Protein AF-A0A3N5TQD5-F1 (afdb_monomer)

Mean predicted aligned error: 14.03 Å

Secondary structure (DSSP, 8-state):
-----BPPP--TTS----B-----TTTS-TTS-EEEEEEEEEEETTEEEEEEEEEEEE-SS--SS------EEEE-----B-TTS-BSSTHHHHHHSTT-HHHHHHHHHHHHHT-TTSPPEEEEE-HHHHHHHHHHHT-EEEEETTEEEEE-TTSHHHHHHHHHHHHHHHHHTSTTEEEEEPPTT---HHHHHHTT-HHHHHHHHHHHHHHHHHHHSSPPPSSEE--GGG---HHHHHHHHHTT--EEE--TTTSPPPPPTTSS---SEEEETTTTEEEE---SGGGTSSPPP---PPP--------------------------

Foldseek 3Di:
DDWDWDWDDDDDPDDTDIDTDDDPPPPDDLQDWDWAWDKDFDDDVPDGPDIDIDIDTDDNDDDPDDDQAAAEAEQDDADQADPVQEGAACLLLQLLDDVHVNVVVLVVLLVQLVDLPHAAYEYEYALSLLVNLVSLQCWHWYADPNDIDTDHHCDRSNVSSVVSLVSLLSSCPRPRYAYAFAFHNLDQQVVCLVVVNLVVSLVSRVVRQVSCCVSNVHGHDNQEYARRVLADDLSSVVSSLVSNHAEYAHEPVSDDDDQDPVRDDDNQWDADHVRSHIYGYRDPCNVVVDDDDDDDDDDDDDDDDDDDDDDDDDDDDDDDDDDDD

Structure (mmCIF, N/CA/C/O backbone):
data_AF-A0A3N5TQD5-F1
#
_entry.id   AF-A0A3N5TQD5-F1
#
loop_
_atom_site.group_PDB
_atom_site.id
_atom_site.type_symbol
_atom_site.label_atom_id
_atom_site.label_alt_id
_atom_site.label_comp_id
_atom_site.label_asym_id
_atom_site.label_entity_id
_atom_site.label_seq_id
_atom_site.pdbx_PDB_ins_code
_atom_site.Cartn_x
_atom_site.Cartn_y
_atom_site.Cartn_z
_atom_site.occupancy
_atom_site.B_iso_or_equiv
_atom_site.auth_seq_id
_atom_site.auth_comp_id
_atom_site.auth_asym_id
_atom_site.auth_atom_id
_atom_site.pdbx_PDB_model_num
ATOM 1 N N . MET A 1 1 ? 0.995 33.834 -28.901 1.00 37.62 1 MET A N 1
ATOM 2 C CA . MET A 1 1 ? 0.256 33.348 -27.710 1.00 37.62 1 MET A CA 1
ATOM 3 C C . MET A 1 1 ? -1.116 34.002 -27.605 1.00 37.62 1 MET A C 1
ATOM 5 O O . MET A 1 1 ? -1.187 35.225 -27.569 1.00 37.62 1 MET A O 1
ATOM 9 N N . PRO A 1 2 ? -2.182 33.197 -27.497 1.00 31.47 2 PRO A N 1
ATOM 10 C CA . PRO A 1 2 ? -3.156 33.426 -26.429 1.00 31.47 2 PRO A CA 1
ATOM 11 C C . PRO A 1 2 ? -3.524 32.113 -25.714 1.00 31.47 2 PRO A C 1
ATOM 13 O O . PRO A 1 2 ? -4.213 31.265 -26.276 1.00 31.47 2 PRO A O 1
ATOM 16 N N . ALA A 1 3 ? -3.117 31.963 -24.451 1.00 39.22 3 ALA A N 1
ATOM 17 C CA . ALA A 1 3 ? -3.652 30.905 -23.596 1.00 39.22 3 ALA A CA 1
ATOM 18 C C . ALA A 1 3 ? -5.125 31.219 -23.271 1.00 39.22 3 ALA A C 1
ATOM 20 O O . ALA A 1 3 ? -5.433 32.295 -22.753 1.00 39.22 3 ALA A O 1
ATOM 21 N N . ARG A 1 4 ? -6.049 30.302 -23.582 1.00 34.38 4 ARG A N 1
ATOM 22 C CA . ARG A 1 4 ? -7.479 30.461 -23.270 1.00 34.38 4 ARG A CA 1
ATOM 23 C C . ARG A 1 4 ? -7.824 29.773 -21.951 1.00 34.38 4 ARG A C 1
ATOM 25 O O . ARG A 1 4 ? -8.301 28.646 -21.946 1.00 34.38 4 ARG A O 1
ATOM 32 N N . CYS A 1 5 ? -7.669 30.483 -20.838 1.00 39.66 5 CYS A N 1
ATOM 33 C CA . CYS A 1 5 ? -8.185 30.017 -19.551 1.00 39.66 5 CYS A CA 1
ATOM 34 C C . CYS A 1 5 ? -9.725 30.090 -19.541 1.00 39.66 5 CYS A C 1
ATOM 36 O O . CYS A 1 5 ? -10.292 31.185 -19.584 1.00 39.66 5 CYS A O 1
ATOM 38 N N . ARG A 1 6 ? -10.417 28.947 -19.447 1.00 38.34 6 ARG A N 1
ATOM 39 C CA . ARG A 1 6 ? -11.863 28.889 -19.161 1.00 38.34 6 ARG A CA 1
ATOM 40 C C . ARG A 1 6 ? -12.084 28.462 -17.711 1.00 38.34 6 ARG A C 1
ATOM 42 O O . ARG A 1 6 ? -11.923 27.299 -17.379 1.00 38.34 6 ARG A O 1
ATOM 49 N N . GLY A 1 7 ? -12.498 29.398 -16.859 1.00 37.94 7 GLY A N 1
ATOM 50 C CA . GLY A 1 7 ? -12.944 29.099 -15.494 1.00 37.94 7 GLY A CA 1
ATOM 51 C C . GLY A 1 7 ? -14.469 29.133 -15.375 1.00 37.94 7 GLY A C 1
ATOM 52 O O . GLY A 1 7 ? -15.104 30.052 -15.893 1.00 37.94 7 GLY A O 1
ATOM 53 N N . LYS A 1 8 ? -15.062 28.177 -14.650 1.00 38.22 8 LYS A N 1
ATOM 54 C CA . LYS A 1 8 ? -16.444 28.280 -14.143 1.00 38.22 8 LYS A CA 1
ATOM 55 C C . LYS A 1 8 ? -16.412 28.726 -12.682 1.00 38.22 8 LYS A C 1
ATOM 57 O O . LYS A 1 8 ? -15.787 28.087 -11.842 1.00 38.22 8 LYS A O 1
ATOM 62 N N . THR A 1 9 ? -17.096 29.818 -12.360 1.00 36.56 9 THR A N 1
ATOM 63 C CA . THR A 1 9 ? -17.131 30.377 -11.002 1.00 36.56 9 THR A CA 1
ATOM 64 C C . THR A 1 9 ? -18.116 29.632 -10.098 1.00 36.56 9 THR A C 1
ATOM 66 O O . THR A 1 9 ? -19.325 29.662 -10.315 1.00 36.56 9 THR A O 1
ATOM 69 N N . ARG A 1 10 ? -17.604 29.037 -9.014 1.00 38.53 10 ARG A N 1
ATOM 70 C CA . ARG A 1 10 ? -18.352 28.748 -7.775 1.00 38.53 10 ARG A CA 1
ATOM 71 C C . ARG A 1 10 ? -17.621 29.371 -6.569 1.00 38.53 10 ARG A C 1
ATOM 73 O O . ARG A 1 10 ? -16.513 29.891 -6.709 1.00 38.53 10 ARG A O 1
ATOM 80 N N . SER A 1 11 ? -18.314 29.461 -5.433 1.00 40.12 11 SER A N 1
ATOM 81 C CA . SER A 1 11 ? -18.080 30.455 -4.368 1.00 40.12 11 SER A CA 1
ATOM 82 C C . SER A 1 11 ? -16.780 30.292 -3.547 1.00 40.12 11 SER A C 1
ATOM 84 O O . SER A 1 11 ? -16.040 29.319 -3.662 1.00 40.12 11 SER A O 1
ATOM 86 N N . ASN A 1 12 ? -16.486 31.305 -2.719 1.00 39.09 12 ASN A N 1
ATOM 87 C CA . ASN A 1 12 ? -15.165 31.670 -2.165 1.00 39.09 12 ASN A CA 1
ATOM 88 C C . ASN A 1 12 ? -14.479 30.712 -1.154 1.00 39.09 12 ASN A C 1
ATOM 90 O O . ASN A 1 12 ? -13.590 31.144 -0.423 1.00 39.09 12 ASN A O 1
ATOM 94 N N . ARG A 1 13 ? -14.834 29.424 -1.114 1.00 43.44 13 ARG A N 1
ATOM 95 C CA . ARG A 1 13 ? -14.047 28.372 -0.428 1.00 43.44 13 ARG A CA 1
ATOM 96 C C . ARG A 1 13 ? -13.892 27.077 -1.238 1.00 43.44 13 ARG A C 1
ATOM 98 O O . ARG A 1 13 ? -13.340 26.113 -0.725 1.00 43.44 13 ARG A O 1
ATOM 105 N N . ALA A 1 14 ? -14.372 27.040 -2.480 1.00 49.41 14 ALA A N 1
ATOM 106 C CA . ALA A 1 14 ? -14.239 25.869 -3.339 1.00 49.41 14 ALA A CA 1
ATOM 107 C C . ALA A 1 14 ? -12.840 25.776 -3.969 1.00 49.41 14 ALA A C 1
ATOM 109 O O . ALA A 1 14 ? -12.283 26.791 -4.400 1.00 49.41 14 ALA A O 1
ATOM 110 N N . THR A 1 15 ? -12.332 24.546 -4.101 1.00 49.56 15 THR A N 1
ATOM 111 C CA . THR A 1 15 ? -11.301 24.197 -5.087 1.00 49.56 15 THR A CA 1
ATOM 112 C C . THR A 1 15 ? -11.720 24.730 -6.457 1.00 49.56 15 THR A C 1
ATOM 114 O O . THR A 1 15 ? -12.900 24.682 -6.816 1.00 49.56 15 THR A O 1
ATOM 117 N N . ARG A 1 16 ? -10.767 25.292 -7.203 1.00 59.44 16 ARG A N 1
ATOM 118 C CA . ARG A 1 16 ? -10.991 25.785 -8.562 1.00 59.44 16 ARG A CA 1
ATOM 119 C C . ARG A 1 16 ? -10.104 25.000 -9.503 1.00 59.44 16 ARG A C 1
ATOM 121 O O . ARG A 1 16 ? -8.889 25.178 -9.480 1.00 59.44 16 ARG A O 1
ATOM 128 N N . ASP A 1 17 ? -10.736 24.177 -10.320 1.00 61.97 17 ASP A N 1
ATOM 129 C CA . ASP A 1 17 ? -10.055 23.434 -11.367 1.00 61.97 17 ASP A CA 1
ATOM 130 C C . ASP A 1 17 ? -9.851 24.363 -12.569 1.00 61.97 17 ASP A C 1
ATOM 132 O O . ASP A 1 17 ? -10.756 25.106 -12.970 1.00 61.97 17 ASP A O 1
ATOM 136 N N . PHE A 1 18 ? -8.639 24.353 -13.118 1.00 65.25 18 PHE A N 1
ATOM 137 C CA . PHE A 1 18 ? -8.253 25.158 -14.270 1.00 65.25 18 PHE A CA 1
ATOM 138 C C . PHE A 1 18 ? -7.696 24.236 -15.346 1.00 65.25 18 PHE A C 1
ATOM 140 O O . PHE A 1 18 ? -6.640 23.635 -15.166 1.00 65.25 18 PHE A O 1
ATOM 147 N N . GLU A 1 19 ? -8.384 24.162 -16.479 1.00 68.38 19 GLU A N 1
ATOM 148 C CA . GLU A 1 19 ? -7.853 23.522 -17.677 1.00 68.38 19 GLU A CA 1
ATOM 149 C C . GLU A 1 19 ? -6.984 24.531 -18.443 1.00 68.38 19 GLU A C 1
ATOM 151 O O . GLU A 1 19 ? -7.397 25.672 -18.684 1.00 68.38 19 GLU A O 1
ATOM 156 N N . ILE A 1 20 ? -5.762 24.124 -18.797 1.00 67.50 20 ILE A N 1
ATOM 157 C CA . ILE A 1 20 ? -4.786 24.953 -19.511 1.00 67.50 20 ILE A CA 1
ATOM 158 C C . ILE A 1 20 ? -4.302 24.176 -20.735 1.00 67.50 20 ILE A C 1
ATOM 160 O O . ILE A 1 20 ? -3.450 23.299 -20.626 1.00 67.50 20 ILE A O 1
ATOM 164 N N . SER A 1 21 ? -4.820 24.526 -21.910 1.00 69.44 21 SER A N 1
ATOM 165 C CA . SER A 1 21 ? -4.314 24.025 -23.191 1.00 69.44 21 SER A CA 1
ATOM 166 C C . SER A 1 21 ? -3.172 24.920 -23.685 1.00 69.44 21 SER A C 1
ATOM 168 O O . SER A 1 21 ? -3.330 26.144 -23.759 1.00 69.44 21 SER A O 1
ATOM 170 N N . LEU A 1 22 ? -2.034 24.323 -24.049 1.00 67.06 22 LEU A N 1
ATOM 171 C CA . LEU A 1 22 ? -0.866 25.027 -24.581 1.00 67.06 22 LEU A CA 1
ATOM 172 C C . LEU A 1 22 ? -0.511 24.474 -25.970 1.00 67.06 22 LEU A C 1
ATOM 174 O O . LEU A 1 22 ? -0.149 23.308 -26.088 1.00 67.06 22 LEU A O 1
ATOM 178 N N . SER A 1 23 ? -0.585 25.305 -27.014 1.00 66.25 23 SER A N 1
ATOM 179 C CA . SER A 1 23 ? -0.018 24.962 -28.326 1.00 66.25 23 SER A CA 1
ATOM 180 C C . SER A 1 23 ? 1.497 25.150 -28.287 1.00 66.25 23 SER A C 1
ATOM 182 O O . SER A 1 23 ? 1.977 26.229 -27.936 1.00 66.25 23 SER A O 1
ATOM 184 N N . LEU A 1 24 ? 2.243 24.110 -28.659 1.00 65.56 24 LEU A N 1
ATOM 185 C CA . LEU A 1 24 ? 3.705 24.045 -28.533 1.00 65.56 24 LEU A CA 1
ATOM 186 C C . LEU A 1 24 ? 4.472 24.626 -29.741 1.00 65.56 24 LEU A C 1
ATOM 188 O O . LEU A 1 24 ? 5.688 24.507 -29.814 1.00 65.56 24 LEU A O 1
ATOM 192 N N . GLU A 1 25 ? 3.779 25.305 -30.659 1.00 64.81 25 GLU A N 1
ATOM 193 C CA . GLU A 1 25 ? 4.295 25.831 -31.941 1.00 64.81 25 GLU A CA 1
ATOM 194 C C . GLU A 1 25 ? 5.450 26.851 -31.834 1.00 64.81 25 GLU A C 1
ATOM 196 O O . GLU A 1 25 ? 6.020 27.245 -32.849 1.00 64.81 25 GLU A O 1
ATOM 201 N N . GLN A 1 26 ? 5.785 27.337 -30.634 1.00 61.22 26 GLN A N 1
ATOM 202 C CA . GLN A 1 26 ? 6.860 28.311 -30.420 1.00 61.22 26 GLN A CA 1
ATOM 203 C C . GLN A 1 26 ? 7.767 27.870 -29.267 1.00 61.22 26 GLN A C 1
ATOM 205 O O . GLN A 1 26 ? 7.340 27.829 -28.115 1.00 61.22 26 GLN A O 1
ATOM 210 N N . GLY A 1 27 ? 9.038 27.596 -29.580 1.00 63.41 27 GLY A N 1
ATOM 211 C CA . GLY A 1 27 ? 10.070 27.202 -28.610 1.00 63.41 27 GLY A CA 1
ATOM 212 C C . GLY A 1 27 ? 10.319 25.694 -28.493 1.00 63.41 27 GLY A C 1
ATOM 213 O O . GLY A 1 27 ? 11.226 25.297 -27.764 1.00 63.41 27 GLY A O 1
ATOM 214 N N . ILE A 1 28 ? 9.563 24.873 -29.224 1.00 69.38 28 ILE A N 1
ATOM 215 C CA . ILE A 1 28 ? 9.850 23.454 -29.466 1.00 69.38 28 ILE A CA 1
ATOM 216 C C . ILE A 1 28 ? 10.299 23.302 -30.920 1.00 69.38 28 ILE A C 1
ATOM 218 O O . ILE A 1 28 ? 9.752 23.960 -31.805 1.00 69.38 28 ILE A O 1
ATOM 222 N N . ASP A 1 29 ? 11.313 22.470 -31.150 1.00 73.88 29 ASP A N 1
ATOM 223 C CA . ASP A 1 29 ? 11.725 22.077 -32.497 1.00 73.88 29 ASP A CA 1
ATOM 224 C C . ASP A 1 29 ? 10.794 20.932 -32.938 1.00 73.88 29 ASP A C 1
ATOM 226 O O . ASP A 1 29 ? 10.804 19.881 -32.294 1.00 73.88 29 ASP A O 1
ATOM 230 N N . PRO A 1 30 ? 9.954 21.116 -33.973 1.00 74.88 30 PRO A N 1
ATOM 231 C CA . PRO A 1 30 ? 8.982 20.107 -34.380 1.00 74.88 30 PRO A CA 1
ATOM 232 C C . PRO A 1 30 ? 9.626 18.868 -35.018 1.00 74.88 30 PRO A C 1
ATOM 234 O O . PRO A 1 30 ? 8.918 17.889 -35.227 1.00 74.88 30 PRO A O 1
ATOM 237 N N . GLU A 1 31 ? 10.929 18.889 -35.324 1.00 80.12 31 GLU A N 1
ATOM 238 C CA . GLU A 1 31 ? 11.673 17.782 -35.938 1.00 80.12 31 GLU A CA 1
ATOM 239 C C . GLU A 1 31 ? 12.553 17.013 -34.932 1.00 80.12 31 GLU A C 1
ATOM 241 O O . GLU A 1 31 ? 13.044 15.923 -35.246 1.00 80.12 31 GLU A O 1
ATOM 246 N N . GLN A 1 32 ? 12.729 17.528 -33.705 1.00 75.44 32 GLN A N 1
ATOM 247 C CA . GLN A 1 32 ? 13.586 16.928 -32.674 1.00 75.44 32 GLN A CA 1
ATOM 248 C C . GLN A 1 32 ? 12.823 16.503 -31.415 1.00 75.44 32 GLN A C 1
ATOM 250 O O . GLN A 1 32 ? 12.075 17.268 -30.810 1.00 75.44 32 GLN A O 1
ATOM 255 N N . SER A 1 33 ? 13.071 15.270 -30.965 1.00 79.31 33 SER A N 1
ATOM 256 C CA . SER A 1 33 ? 12.567 14.785 -29.677 1.00 79.31 33 SER A CA 1
ATOM 257 C C . SER A 1 33 ? 13.288 15.491 -28.523 1.00 79.31 33 SER A C 1
ATOM 259 O O . SER A 1 33 ? 14.515 15.597 -28.529 1.00 79.31 33 SER A O 1
ATOM 261 N N . GLY A 1 34 ? 12.553 15.933 -27.502 1.00 76.06 34 GLY A N 1
ATOM 262 C CA . GLY A 1 34 ? 13.108 16.731 -26.410 1.00 76.06 34 GLY A CA 1
ATOM 263 C C . GLY A 1 34 ? 12.267 16.734 -25.135 1.00 76.06 34 GLY A C 1
ATOM 264 O O . GLY A 1 34 ? 11.076 16.423 -25.135 1.00 76.06 34 GLY A O 1
ATOM 265 N N . VAL A 1 35 ? 12.905 17.108 -24.023 1.00 76.25 35 VAL A N 1
ATOM 266 C CA . VAL A 1 35 ? 12.257 17.285 -22.715 1.00 76.25 35 VAL A CA 1
ATOM 267 C C . VAL A 1 35 ? 12.252 18.769 -22.368 1.00 76.25 35 VAL A C 1
ATOM 269 O O . VAL A 1 35 ? 13.294 19.362 -22.090 1.00 76.25 35 VAL A O 1
ATOM 272 N N . TYR A 1 36 ? 11.067 19.368 -22.375 1.00 76.69 36 TYR A N 1
ATOM 273 C CA . TYR A 1 36 ? 10.874 20.806 -22.236 1.00 76.69 36 TYR A CA 1
ATOM 274 C C . TYR A 1 36 ? 10.399 21.143 -20.816 1.00 76.69 36 TYR A C 1
ATOM 276 O O . TYR A 1 36 ? 9.315 20.715 -20.413 1.00 76.69 36 TYR A O 1
ATOM 284 N N . PRO A 1 37 ? 11.180 21.892 -20.014 1.00 78.19 37 PRO A N 1
ATOM 285 C CA . PRO A 1 37 ? 10.794 22.232 -18.651 1.00 78.19 37 PRO A CA 1
ATOM 286 C C . PRO A 1 37 ? 9.705 23.312 -18.653 1.00 78.19 37 PRO A C 1
ATOM 288 O O . PRO A 1 37 ? 9.976 24.485 -18.914 1.00 78.19 37 PRO A O 1
ATOM 291 N N . VAL A 1 38 ? 8.474 22.941 -18.305 1.00 78.38 38 VAL A N 1
ATOM 292 C CA . VAL A 1 38 ? 7.358 23.880 -18.166 1.00 78.38 38 VAL A CA 1
ATOM 293 C C . VAL A 1 38 ? 7.266 24.373 -16.724 1.00 78.38 38 VAL A C 1
ATOM 295 O O . VAL A 1 38 ? 7.287 23.592 -15.771 1.00 78.38 38 VAL A O 1
ATOM 298 N N . LYS A 1 39 ? 7.132 25.694 -16.564 1.00 83.06 39 LYS A N 1
ATOM 299 C CA . LYS A 1 39 ? 6.754 26.352 -15.309 1.00 83.06 39 LYS A CA 1
ATOM 300 C C . LYS A 1 39 ? 5.361 26.961 -15.467 1.00 83.06 39 LYS A C 1
ATOM 302 O O . LYS A 1 39 ? 5.168 27.868 -16.272 1.00 83.06 39 LYS A O 1
ATOM 307 N N . LEU A 1 40 ? 4.430 26.515 -14.635 1.00 81.81 40 LEU A N 1
ATOM 308 C CA . LEU A 1 40 ? 3.114 27.110 -14.437 1.00 81.81 40 LEU A CA 1
ATOM 309 C C . LEU A 1 40 ? 3.173 27.986 -13.179 1.00 81.81 40 LEU A C 1
ATOM 311 O O . LEU A 1 40 ? 3.520 27.510 -12.100 1.00 81.81 40 LEU A O 1
ATOM 315 N N . ASP A 1 41 ? 2.871 29.274 -13.324 1.00 85.94 41 ASP A N 1
ATOM 316 C CA . ASP A 1 41 ? 2.918 30.272 -12.251 1.00 85.94 41 ASP A CA 1
ATOM 317 C C . ASP A 1 41 ? 1.500 30.787 -11.976 1.00 85.94 41 ASP A C 1
ATOM 319 O O . ASP A 1 41 ? 0.928 31.517 -12.789 1.00 85.94 41 ASP A O 1
ATOM 323 N N . LEU A 1 42 ? 0.914 30.390 -10.845 1.00 83.50 42 LEU A N 1
ATOM 324 C CA . LEU A 1 42 ? -0.365 30.921 -10.391 1.00 83.50 42 LEU A CA 1
ATOM 325 C C . LEU A 1 42 ? -0.102 32.252 -9.688 1.00 83.50 42 LEU A C 1
ATOM 327 O O . LEU A 1 42 ? 0.590 32.297 -8.670 1.00 83.50 42 LEU A O 1
ATOM 331 N N . ARG A 1 43 ? -0.682 33.337 -10.207 1.00 85.50 43 ARG A N 1
ATOM 332 C CA . ARG A 1 43 ? -0.414 34.701 -9.734 1.00 85.50 43 ARG A CA 1
ATOM 333 C C . ARG A 1 43 ? -1.672 35.395 -9.224 1.00 85.50 43 ARG A C 1
ATOM 335 O O . ARG A 1 43 ? -2.749 35.255 -9.797 1.00 85.50 43 ARG A O 1
ATOM 342 N N . SER A 1 44 ? -1.507 36.198 -8.176 1.00 83.69 44 SER A N 1
ATOM 343 C CA . SER A 1 44 ? -2.498 37.163 -7.696 1.00 83.69 44 SER A CA 1
ATOM 344 C C . SER A 1 44 ? -1.951 38.569 -7.939 1.00 83.69 44 SER A C 1
ATOM 346 O O . SER A 1 44 ? -1.050 39.041 -7.239 1.00 83.69 44 SER A O 1
ATOM 348 N N . GLY A 1 45 ? -2.423 39.213 -9.010 1.00 86.75 45 GLY A N 1
ATOM 349 C CA . GLY A 1 45 ? -1.787 40.418 -9.543 1.00 86.75 45 GLY A CA 1
ATOM 350 C C . GLY A 1 45 ? -0.342 40.134 -9.967 1.00 86.75 45 GLY A C 1
ATOM 351 O O . GLY A 1 45 ? -0.075 39.194 -10.714 1.00 86.75 45 GLY A O 1
ATOM 352 N N . ILE A 1 46 ? 0.610 40.929 -9.471 1.00 85.75 46 ILE A N 1
ATOM 353 C CA . ILE A 1 46 ? 2.038 40.733 -9.767 1.00 85.75 46 ILE A CA 1
ATOM 354 C C . ILE A 1 46 ? 2.708 39.642 -8.917 1.00 85.75 46 ILE A C 1
ATOM 356 O O . ILE A 1 46 ? 3.804 39.217 -9.276 1.00 85.75 46 ILE A O 1
ATOM 360 N N . ALA A 1 47 ? 2.091 39.176 -7.827 1.00 85.56 47 ALA A N 1
ATOM 361 C CA . ALA A 1 47 ? 2.695 38.202 -6.920 1.00 85.56 47 ALA A CA 1
ATOM 362 C C . ALA A 1 47 ? 2.418 36.759 -7.370 1.00 85.56 47 ALA A C 1
ATOM 364 O O . ALA A 1 47 ? 1.267 36.403 -7.615 1.00 85.56 47 ALA A O 1
ATOM 365 N N . SER A 1 48 ? 3.457 35.922 -7.428 1.00 86.44 48 SER A N 1
ATOM 366 C CA . SER A 1 48 ? 3.292 34.464 -7.503 1.00 86.44 48 SER A CA 1
ATOM 367 C C . SER A 1 48 ? 2.737 33.954 -6.171 1.00 86.44 48 SER A C 1
ATOM 369 O O . SER A 1 48 ? 3.238 34.332 -5.110 1.00 86.44 48 SER A O 1
ATOM 371 N N . VAL A 1 49 ? 1.679 33.145 -6.226 1.00 88.81 49 VAL A N 1
ATOM 372 C CA . VAL A 1 49 ? 1.025 32.533 -5.055 1.00 88.81 49 VAL A CA 1
ATOM 373 C C . VAL A 1 49 ? 1.153 31.009 -5.037 1.00 88.81 49 VAL A C 1
ATOM 375 O O . VAL A 1 49 ? 1.061 30.419 -3.964 1.00 88.81 49 VAL A O 1
ATOM 378 N N . ALA A 1 50 ? 1.405 30.376 -6.187 1.00 78.00 50 ALA A N 1
ATOM 379 C CA . ALA A 1 50 ? 1.842 28.985 -6.287 1.00 78.00 50 ALA A CA 1
ATOM 380 C C . ALA A 1 50 ? 2.609 28.758 -7.600 1.00 78.00 50 ALA A C 1
ATOM 382 O O . ALA A 1 50 ? 2.391 29.460 -8.586 1.00 78.00 50 ALA A O 1
ATOM 383 N N . GLU A 1 51 ? 3.477 27.750 -7.628 1.00 85.12 51 GLU A N 1
ATOM 384 C CA . GLU A 1 51 ? 4.265 27.383 -8.805 1.00 85.12 51 GLU A CA 1
ATOM 385 C C . GLU A 1 51 ? 4.273 25.861 -8.970 1.00 85.12 51 GLU A C 1
ATOM 387 O O . GLU A 1 51 ? 4.540 25.136 -8.012 1.00 85.12 51 GLU A O 1
ATOM 392 N N . LEU A 1 52 ? 4.019 25.383 -10.188 1.00 76.00 52 LEU A N 1
ATOM 393 C CA . LEU A 1 52 ? 4.189 23.988 -10.585 1.00 76.00 52 LEU A CA 1
ATOM 394 C C . LEU A 1 52 ? 5.259 23.923 -11.678 1.00 76.00 52 LEU A C 1
ATOM 396 O O . LEU A 1 52 ? 5.199 24.664 -12.660 1.00 76.00 52 LEU A O 1
ATOM 400 N N . ARG A 1 53 ? 6.239 23.031 -11.519 1.00 77.06 53 ARG A N 1
ATOM 401 C CA . ARG A 1 53 ? 7.205 22.690 -12.570 1.00 77.06 53 ARG A CA 1
ATOM 402 C C . ARG A 1 53 ? 6.993 21.251 -12.992 1.00 77.06 53 ARG A C 1
ATOM 404 O O . ARG A 1 53 ? 6.959 20.375 -12.135 1.00 77.06 53 ARG A O 1
ATOM 411 N N . THR A 1 54 ? 6.898 21.022 -14.293 1.00 67.56 54 THR A N 1
ATOM 412 C CA . THR A 1 54 ? 6.778 19.683 -14.872 1.00 67.56 54 THR A CA 1
ATOM 413 C C . THR A 1 54 ? 7.518 19.634 -16.206 1.00 67.56 54 THR A C 1
ATOM 415 O O . THR A 1 54 ? 7.486 20.622 -16.944 1.00 67.56 54 THR A O 1
ATOM 418 N N . PRO A 1 55 ? 8.210 18.538 -16.550 1.00 74.06 55 PRO A N 1
ATOM 419 C CA . PRO A 1 55 ? 8.623 18.321 -17.928 1.00 74.06 55 PRO A CA 1
ATOM 420 C C . PRO A 1 55 ? 7.394 18.099 -18.819 1.00 74.06 55 PRO A C 1
ATOM 422 O O . PRO A 1 55 ? 6.427 17.459 -18.408 1.00 74.06 55 PRO A O 1
ATOM 425 N N . VAL A 1 56 ? 7.469 18.589 -20.052 1.00 73.00 56 VAL A N 1
ATOM 426 C CA . VAL A 1 56 ? 6.688 18.100 -21.191 1.00 73.00 56 VAL A CA 1
ATOM 427 C C . VAL A 1 56 ? 7.653 17.330 -22.082 1.00 73.00 56 VAL A C 1
ATOM 429 O O . VAL A 1 56 ? 8.684 17.864 -22.491 1.00 73.00 56 VAL A O 1
ATOM 432 N N . ILE A 1 57 ? 7.346 16.063 -22.339 1.00 73.94 57 ILE A N 1
ATOM 433 C CA . ILE A 1 57 ? 8.141 15.200 -23.212 1.00 73.94 57 ILE A CA 1
ATOM 434 C C . ILE A 1 57 ? 7.522 15.286 -24.606 1.00 73.94 57 ILE A C 1
ATOM 436 O O . ILE A 1 57 ? 6.337 15.006 -24.771 1.00 73.94 57 ILE A O 1
ATOM 440 N N . PHE A 1 58 ? 8.314 15.692 -25.593 1.00 75.75 58 PHE A N 1
ATOM 441 C CA . PHE A 1 58 ? 7.921 15.744 -26.995 1.00 75.75 58 PHE A CA 1
ATOM 442 C C . PHE A 1 58 ? 8.747 14.714 -27.765 1.00 75.75 58 PHE A C 1
ATOM 444 O O . PHE A 1 58 ? 9.976 14.733 -27.697 1.00 75.75 58 PHE A O 1
ATOM 451 N N . LEU A 1 59 ? 8.079 13.793 -28.459 1.00 74.31 59 LEU A N 1
ATOM 452 C CA . LEU A 1 59 ? 8.708 12.740 -29.254 1.00 74.31 59 LEU A CA 1
ATOM 453 C C . LEU A 1 59 ? 8.208 12.860 -30.693 1.00 74.31 59 LEU A C 1
ATOM 455 O O . LEU A 1 59 ? 7.007 12.770 -30.932 1.00 74.31 59 LEU A O 1
ATOM 459 N N . VAL A 1 60 ? 9.126 13.064 -31.637 1.00 78.19 60 VAL A N 1
ATOM 460 C CA . VAL A 1 60 ? 8.805 13.201 -33.078 1.00 78.19 60 VAL A CA 1
ATOM 461 C C . VAL A 1 60 ? 8.946 11.873 -33.816 1.00 78.19 60 VAL A C 1
ATOM 463 O O . VAL A 1 60 ? 8.404 11.673 -34.899 1.00 78.19 60 VAL A O 1
ATOM 466 N N . ARG A 1 61 ? 9.685 10.944 -33.211 1.00 72.50 61 ARG A N 1
ATOM 467 C CA . ARG A 1 61 ? 9.797 9.555 -33.639 1.00 72.50 61 ARG A CA 1
ATOM 468 C C . ARG A 1 61 ? 9.281 8.683 -32.514 1.00 72.50 61 ARG A C 1
ATOM 470 O O . ARG A 1 61 ? 9.603 8.931 -31.349 1.00 72.50 61 ARG A O 1
ATOM 477 N N . GLU A 1 62 ? 8.508 7.671 -32.873 1.00 69.62 62 GLU A N 1
ATOM 478 C CA . GLU A 1 62 ? 8.173 6.593 -31.956 1.00 69.62 62 GLU A CA 1
ATOM 479 C C . GLU A 1 62 ? 9.478 5.899 -31.515 1.00 69.62 62 GLU A C 1
ATOM 481 O O . GLU A 1 62 ? 10.333 5.633 -32.367 1.00 69.62 62 GLU A O 1
ATOM 486 N N . PRO A 1 63 ? 9.708 5.673 -30.208 1.00 64.69 63 PRO A N 1
ATOM 487 C CA . PRO A 1 63 ? 10.920 5.005 -29.751 1.00 64.69 63 PRO A CA 1
ATOM 488 C C . PRO A 1 63 ? 11.002 3.576 -30.295 1.00 64.69 63 PRO A C 1
ATOM 490 O O . PRO A 1 63 ? 10.132 2.759 -30.011 1.00 64.69 63 PRO A O 1
ATOM 493 N N . GLU A 1 64 ? 12.088 3.248 -31.003 1.00 67.75 64 GLU A N 1
ATOM 494 C CA . GLU A 1 64 ? 12.363 1.878 -31.484 1.00 67.75 64 GLU A CA 1
ATOM 495 C C . GLU A 1 64 ? 12.420 0.854 -30.334 1.00 67.75 64 GLU A C 1
ATOM 497 O O . GLU A 1 64 ? 12.156 -0.331 -30.528 1.00 67.75 64 GLU A O 1
ATOM 502 N N . ILE A 1 65 ? 12.740 1.323 -29.123 1.00 63.06 65 ILE A N 1
ATOM 503 C CA . ILE A 1 65 ? 12.671 0.569 -27.873 1.00 63.06 65 ILE A CA 1
ATOM 504 C C . ILE A 1 65 ? 11.796 1.373 -26.895 1.00 63.06 65 ILE A C 1
ATOM 506 O O . ILE A 1 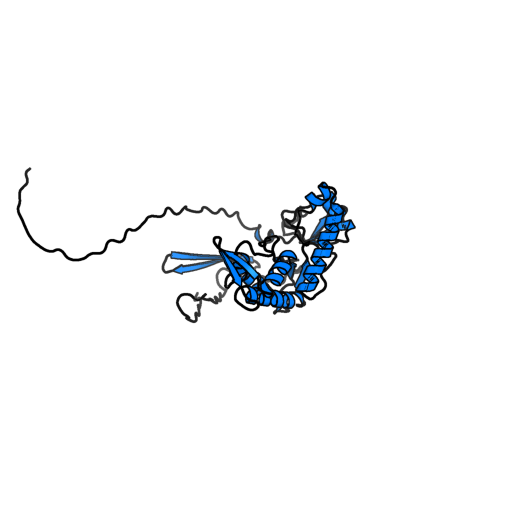65 ? 12.212 2.458 -26.473 1.00 63.06 65 ILE A O 1
ATOM 510 N N . PRO A 1 66 ? 10.602 0.879 -26.515 1.00 61.78 66 PRO A N 1
ATOM 511 C CA . PRO A 1 66 ? 9.763 1.519 -25.507 1.00 61.78 66 PRO A CA 1
ATOM 512 C C . PRO A 1 66 ? 10.475 1.644 -24.155 1.00 61.78 66 PRO A C 1
ATOM 514 O O . PRO A 1 66 ? 11.229 0.760 -23.744 1.00 61.78 66 PRO A O 1
ATOM 517 N N . LEU A 1 67 ? 10.209 2.730 -23.423 1.00 65.00 67 LEU A N 1
ATOM 518 C CA . LEU A 1 67 ? 10.752 2.910 -22.078 1.00 65.00 67 LEU A CA 1
ATOM 519 C C . LEU A 1 67 ? 10.115 1.900 -21.111 1.00 65.00 67 LEU A C 1
ATOM 521 O O . LEU A 1 67 ? 8.934 2.009 -20.791 1.00 65.00 67 LEU A O 1
ATOM 525 N N . GLY A 1 68 ? 10.916 0.963 -20.600 1.00 62.03 68 GLY A N 1
ATOM 526 C CA . GLY A 1 68 ? 10.513 0.075 -19.509 1.00 62.03 68 GLY A CA 1
ATOM 527 C C . GLY A 1 68 ? 10.223 0.876 -18.238 1.00 62.03 68 GLY A C 1
ATOM 528 O O . GLY A 1 68 ? 11.132 1.459 -17.644 1.00 62.03 68 GLY A O 1
ATOM 529 N N . LEU A 1 69 ? 8.954 0.919 -17.836 1.00 65.94 69 LEU A N 1
ATOM 530 C CA . LEU A 1 69 ? 8.436 1.820 -16.812 1.00 65.94 69 LEU A CA 1
ATOM 531 C C . LEU A 1 69 ? 7.576 1.029 -15.811 1.00 65.94 69 LEU A C 1
ATOM 533 O O . LEU A 1 69 ? 6.594 0.419 -16.210 1.00 65.94 69 LEU A O 1
ATOM 537 N N . SER A 1 70 ? 7.931 1.051 -14.522 1.00 68.75 70 SER A N 1
ATOM 538 C CA . SER A 1 70 ? 7.117 0.494 -13.422 1.00 68.75 70 SER A CA 1
ATOM 539 C C . SER A 1 70 ? 6.911 1.567 -12.359 1.00 68.75 70 SER A C 1
ATOM 541 O O . SER A 1 70 ? 7.855 2.271 -11.977 1.00 68.75 70 SER A O 1
ATOM 543 N N . TRP A 1 71 ? 5.654 1.752 -11.952 1.00 76.69 71 TRP A N 1
ATOM 544 C CA . TRP A 1 71 ? 5.216 2.756 -10.986 1.00 76.69 71 TRP A CA 1
ATOM 545 C C . TRP A 1 71 ? 4.545 2.026 -9.824 1.00 76.69 71 TRP A C 1
ATOM 547 O O . TRP A 1 71 ? 3.513 1.388 -10.005 1.00 76.69 71 TRP A O 1
ATOM 557 N N . THR A 1 72 ? 5.126 2.140 -8.627 1.00 81.38 72 THR A N 1
ATOM 558 C CA . THR A 1 72 ? 4.601 1.499 -7.415 1.00 81.38 72 THR A CA 1
ATOM 559 C C . THR A 1 72 ? 4.086 2.535 -6.424 1.00 81.38 72 THR A C 1
ATOM 561 O O . THR A 1 72 ? 4.839 3.404 -5.975 1.00 81.38 72 THR A O 1
ATOM 564 N N . PHE A 1 73 ? 2.829 2.397 -6.015 1.00 87.75 73 PHE A N 1
ATOM 565 C CA . PHE A 1 73 ? 2.207 3.185 -4.953 1.00 87.75 73 PHE A CA 1
ATOM 566 C C . PHE A 1 73 ? 2.201 2.401 -3.640 1.00 87.75 73 PHE A C 1
ATOM 568 O O . PHE A 1 73 ? 2.158 1.172 -3.634 1.00 87.75 73 PHE A O 1
ATOM 575 N N . VAL A 1 74 ? 2.250 3.110 -2.508 1.00 90.94 74 VAL A N 1
ATOM 576 C CA . VAL A 1 74 ? 2.196 2.498 -1.173 1.00 90.94 74 VAL A CA 1
ATOM 577 C C . VAL A 1 74 ? 1.052 3.109 -0.384 1.00 90.94 74 VAL A C 1
ATOM 579 O O . VAL A 1 74 ? 1.134 4.260 0.041 1.00 90.94 74 VAL A O 1
ATOM 582 N N . LEU A 1 75 ? -0.002 2.331 -0.154 1.00 94.00 75 LEU A N 1
ATOM 583 C CA . LEU A 1 75 ? -1.151 2.766 0.633 1.00 94.00 75 LEU A CA 1
ATOM 584 C C . LEU A 1 75 ? -0.984 2.300 2.077 1.00 94.00 75 LEU A C 1
ATOM 586 O O . LEU A 1 75 ? -1.270 1.154 2.427 1.00 94.00 75 LEU A O 1
ATOM 590 N N . ALA A 1 76 ? -0.490 3.207 2.918 1.00 93.31 76 ALA A N 1
ATOM 591 C CA . ALA A 1 76 ? -0.222 2.951 4.327 1.00 93.31 76 ALA A CA 1
ATOM 592 C C . ALA A 1 76 ? -0.584 4.147 5.221 1.00 93.31 76 ALA A C 1
ATOM 594 O O . ALA A 1 76 ? -0.532 5.314 4.817 1.00 93.31 76 ALA A O 1
ATOM 595 N N . HIS A 1 77 ? -0.901 3.839 6.477 1.00 93.06 77 HIS A N 1
ATOM 596 C CA . HIS A 1 77 ? -1.031 4.798 7.572 1.00 93.06 77 HIS A CA 1
ATOM 597 C C . HIS A 1 77 ? -0.478 4.147 8.850 1.00 93.06 77 HIS A C 1
ATOM 599 O O . HIS A 1 77 ? -0.622 2.928 8.985 1.00 93.06 77 HIS A O 1
ATOM 605 N N . PRO A 1 78 ? 0.157 4.899 9.770 1.00 90.62 78 PRO A N 1
ATOM 606 C CA . PRO A 1 78 ? 0.605 4.361 11.054 1.00 90.62 78 PRO A CA 1
ATOM 607 C C . PRO A 1 78 ? -0.521 3.682 11.847 1.00 90.62 78 PRO A C 1
ATOM 609 O O . PRO A 1 78 ? -1.703 3.942 11.614 1.00 90.62 78 PRO A O 1
ATOM 612 N N . ILE A 1 79 ? -0.153 2.829 12.807 1.00 90.50 79 ILE A N 1
ATOM 613 C CA . ILE A 1 79 ? -1.096 2.320 13.810 1.00 90.50 79 ILE A CA 1
ATOM 614 C C . ILE A 1 79 ? -1.457 3.486 14.733 1.00 90.50 79 ILE A C 1
ATOM 616 O O . ILE A 1 79 ? -0.584 4.026 15.407 1.00 90.50 79 ILE A O 1
ATOM 620 N N . VAL A 1 80 ? -2.735 3.859 14.749 1.00 92.81 80 VAL A N 1
ATOM 621 C CA . VAL A 1 80 ? -3.289 4.959 15.555 1.00 92.81 80 VAL A CA 1
ATOM 622 C C . VAL A 1 80 ? -4.473 4.485 16.400 1.00 92.81 80 VAL A C 1
ATOM 624 O O . VAL A 1 80 ? -5.454 5.202 16.567 1.00 92.81 80 VAL A O 1
ATOM 627 N N . PHE A 1 81 ? -4.407 3.255 16.920 1.00 92.06 81 PHE A N 1
ATOM 628 C CA . PHE A 1 81 ? -5.356 2.732 17.906 1.00 92.06 81 PHE A CA 1
ATOM 629 C C . PHE A 1 81 ? -4.636 2.025 19.057 1.00 92.06 81 PHE A C 1
ATOM 631 O O . PHE A 1 81 ? -3.607 1.373 18.863 1.00 92.06 81 PHE A O 1
ATOM 638 N N . ALA A 1 82 ? -5.181 2.176 20.261 1.00 91.94 82 ALA A N 1
ATOM 639 C CA . ALA A 1 82 ? -4.694 1.563 21.488 1.00 91.94 82 ALA A CA 1
ATOM 640 C C . ALA A 1 82 ? -5.233 0.118 21.657 1.00 91.94 82 ALA A C 1
ATOM 642 O O . ALA A 1 82 ? -6.110 -0.307 20.899 1.00 91.94 82 ALA A O 1
ATOM 643 N N . PRO A 1 83 ? -4.716 -0.682 22.616 1.00 90.56 83 PRO A N 1
ATOM 644 C CA . PRO A 1 83 ? -5.114 -2.088 22.785 1.00 90.56 83 PRO A CA 1
ATOM 645 C C . PRO A 1 83 ? -6.599 -2.322 23.115 1.00 90.56 83 PRO A C 1
ATOM 647 O O . PRO A 1 83 ? -7.105 -3.417 22.886 1.00 90.56 83 PRO A O 1
ATOM 650 N N . ASP A 1 84 ? -7.293 -1.306 23.629 1.00 90.94 84 ASP A N 1
ATOM 651 C CA . ASP A 1 84 ? -8.745 -1.281 23.857 1.00 90.94 84 ASP A CA 1
ATOM 652 C C . ASP A 1 84 ? -9.563 -1.089 22.560 1.00 90.94 84 ASP A C 1
ATOM 654 O O . ASP A 1 84 ? -10.769 -1.324 22.542 1.00 90.94 84 ASP A O 1
ATOM 658 N N . GLY A 1 85 ? -8.908 -0.706 21.459 1.00 91.12 85 GLY A N 1
ATOM 659 C CA . GLY A 1 85 ? -9.519 -0.391 20.169 1.00 91.12 85 GLY A CA 1
ATOM 660 C C . GLY A 1 85 ? -9.815 1.096 19.949 1.00 91.12 85 GLY A C 1
ATOM 661 O O . GLY A 1 85 ? -10.253 1.447 18.852 1.00 91.12 85 GLY A O 1
ATOM 662 N N . THR A 1 86 ? -9.556 1.963 20.933 1.00 95.38 86 THR A N 1
ATOM 663 C CA . THR A 1 86 ? -9.769 3.412 20.826 1.00 95.38 86 THR A CA 1
ATOM 664 C C . THR A 1 86 ? -8.708 4.031 19.921 1.00 95.38 86 THR A C 1
ATOM 666 O O . THR A 1 86 ? -7.512 3.806 20.112 1.00 95.38 86 THR A O 1
ATOM 669 N N . PHE A 1 87 ? -9.115 4.840 18.943 1.00 96.88 87 PHE A N 1
ATOM 670 C CA . PHE A 1 87 ? -8.179 5.578 18.097 1.00 96.88 87 PHE A CA 1
ATOM 671 C C . PHE A 1 87 ? -7.482 6.683 18.903 1.00 96.88 87 PHE A C 1
ATOM 673 O O . PHE A 1 87 ? -8.127 7.454 19.613 1.00 96.88 87 PHE A O 1
ATOM 680 N N . THR A 1 88 ? -6.157 6.771 18.806 1.00 95.75 88 THR A N 1
ATOM 681 C CA . THR A 1 88 ? -5.327 7.677 19.618 1.00 95.75 88 THR A CA 1
ATOM 682 C C . THR A 1 88 ? -5.438 9.137 19.199 1.00 95.75 88 THR A C 1
ATOM 684 O O . THR A 1 88 ? -5.199 10.029 20.010 1.00 95.75 88 THR A O 1
ATOM 687 N N . ASP A 1 89 ? -5.782 9.374 17.935 1.00 94.69 89 ASP A N 1
ATOM 688 C CA . ASP A 1 89 ? -5.854 10.687 17.309 1.00 94.69 89 ASP A CA 1
ATOM 689 C C . ASP A 1 89 ? -6.676 10.621 15.999 1.00 94.69 89 ASP A C 1
ATOM 691 O O . ASP A 1 89 ? -6.852 9.544 15.422 1.00 94.69 89 ASP A O 1
ATOM 695 N N . PRO A 1 90 ? -7.177 11.758 15.480 1.00 95.19 90 PRO A N 1
ATOM 696 C CA . PRO A 1 90 ? -8.002 11.788 14.272 1.00 95.19 90 PRO A CA 1
ATOM 697 C C . PRO A 1 90 ? -7.197 11.790 12.954 1.00 95.19 90 PRO A C 1
ATOM 699 O O . PRO A 1 90 ? -7.755 12.129 11.909 1.00 95.19 90 PRO A O 1
ATOM 702 N N . SER A 1 91 ? -5.899 11.450 12.935 1.00 96.12 91 SER A N 1
ATOM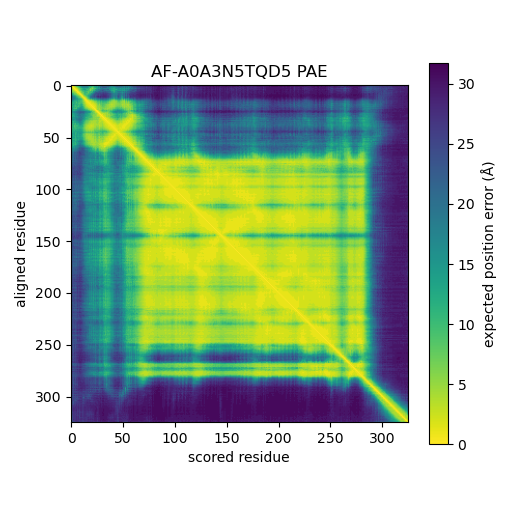 703 C CA . SER A 1 91 ? -5.079 11.565 11.712 1.00 96.12 91 SER A CA 1
ATOM 704 C C . SER A 1 91 ? -5.597 10.734 10.537 1.00 96.12 91 SER A C 1
ATOM 706 O O . SER A 1 91 ? -5.508 11.191 9.397 1.00 96.12 91 SER A O 1
ATOM 708 N N . LEU A 1 92 ? -6.174 9.553 10.789 1.00 97.12 92 LEU A N 1
ATOM 709 C CA . LEU A 1 92 ? -6.756 8.721 9.733 1.00 97.12 92 LEU A CA 1
ATOM 710 C C . LEU A 1 92 ? -8.080 9.303 9.209 1.00 97.12 92 LEU A C 1
ATOM 712 O O . LEU A 1 92 ? -8.304 9.297 8.001 1.00 97.12 92 LEU A O 1
ATOM 716 N N . GLU A 1 93 ? -8.909 9.910 10.069 1.00 96.50 93 GLU A N 1
ATOM 717 C CA . GLU A 1 93 ? -10.086 10.679 9.625 1.00 96.50 93 GLU A CA 1
ATOM 718 C C . GLU A 1 93 ? -9.672 11.836 8.705 1.00 96.50 93 GLU A C 1
ATOM 720 O O . GLU A 1 93 ? -10.273 12.050 7.655 1.00 96.50 93 GLU A O 1
ATOM 725 N N . ILE A 1 94 ? -8.615 12.563 9.083 1.00 96.50 94 ILE A N 1
ATOM 726 C CA . ILE A 1 94 ? -8.078 13.696 8.320 1.00 96.50 94 ILE A CA 1
ATOM 727 C C . ILE A 1 94 ? -7.478 13.220 6.988 1.00 96.50 94 ILE A C 1
ATOM 729 O O . ILE A 1 94 ? -7.674 13.871 5.964 1.00 96.50 94 ILE A O 1
ATOM 733 N N . ALA A 1 95 ? -6.789 12.074 6.969 1.00 97.56 95 ALA A N 1
ATOM 734 C CA . ALA A 1 95 ? -6.230 11.487 5.752 1.00 97.56 95 ALA A CA 1
ATOM 735 C C . ALA A 1 95 ? -7.313 11.010 4.764 1.00 97.56 95 ALA A C 1
ATOM 737 O O . ALA A 1 95 ? -7.105 11.095 3.552 1.00 97.56 95 ALA A O 1
ATOM 738 N N . LEU A 1 96 ? -8.460 10.547 5.272 1.00 98.06 96 LEU A N 1
ATOM 739 C CA . LEU A 1 96 ? -9.638 10.142 4.493 1.00 98.06 96 LEU A CA 1
ATOM 740 C C . LEU A 1 96 ? -10.568 11.312 4.122 1.00 98.06 96 LEU A C 1
ATOM 742 O O . LEU A 1 96 ? -11.381 11.192 3.204 1.00 98.06 96 LEU A O 1
ATOM 746 N N . GLY A 1 97 ? -10.475 12.439 4.828 1.00 97.25 97 GLY A N 1
ATOM 747 C CA . GLY A 1 97 ? -11.316 13.614 4.615 1.00 97.25 97 GLY A CA 1
ATOM 748 C C . GLY A 1 97 ? -11.138 14.268 3.236 1.00 97.25 97 GLY A C 1
ATOM 749 O O . GLY A 1 97 ? -10.211 13.942 2.488 1.00 97.25 97 GLY A O 1
ATOM 750 N N . PRO A 1 98 ? -12.012 15.217 2.851 1.00 93.62 98 PRO A N 1
ATOM 751 C CA . PRO A 1 98 ? -11.839 15.997 1.626 1.00 93.62 98 PRO A CA 1
ATOM 752 C C . PRO A 1 98 ? -10.490 16.735 1.611 1.00 93.62 98 PRO A C 1
ATOM 754 O O . PRO A 1 98 ? -10.204 17.527 2.506 1.00 93.62 98 PRO A O 1
ATOM 757 N N . GLY A 1 99 ? -9.659 16.472 0.598 1.00 90.50 99 GLY A N 1
ATOM 758 C CA . GLY A 1 99 ? -8.290 17.005 0.514 1.00 90.50 99 GLY A CA 1
ATOM 759 C C . GLY A 1 99 ? -7.260 16.289 1.403 1.00 90.50 99 GLY A C 1
ATOM 760 O O . GLY A 1 99 ? -6.100 16.692 1.425 1.00 90.50 99 GLY A O 1
ATOM 761 N N . GLY A 1 100 ? -7.660 15.233 2.118 1.00 94.50 100 GLY A N 1
ATOM 762 C CA . GLY A 1 100 ? -6.760 14.347 2.849 1.00 94.50 100 GLY A CA 1
ATOM 763 C C . GLY A 1 100 ? -5.874 13.523 1.912 1.00 94.50 100 GLY A C 1
ATOM 764 O O . GLY A 1 100 ? -6.279 13.174 0.801 1.00 94.50 100 GLY A O 1
ATOM 765 N N . ARG A 1 101 ? -4.654 13.205 2.368 1.00 95.44 101 ARG A N 1
ATOM 766 C CA . ARG A 1 101 ? -3.626 12.515 1.567 1.00 95.44 101 ARG A CA 1
ATOM 767 C C . ARG A 1 101 ? -4.130 11.183 1.001 1.00 95.44 101 ARG A C 1
ATOM 769 O O . ARG A 1 101 ? -4.088 10.990 -0.207 1.00 95.44 101 ARG A O 1
ATOM 776 N N . LEU A 1 102 ? -4.660 10.315 1.863 1.00 96.88 102 LEU A N 1
ATOM 777 C CA . LEU A 1 102 ? -5.104 8.969 1.492 1.00 96.88 102 LEU A CA 1
ATOM 778 C C . LEU A 1 102 ? -6.332 8.999 0.570 1.00 96.88 102 LEU A C 1
ATOM 780 O O . LEU A 1 102 ? -6.427 8.200 -0.355 1.00 96.88 102 LEU A O 1
ATOM 784 N N . ASN A 1 103 ? -7.246 9.950 0.771 1.00 96.69 103 ASN A N 1
ATOM 785 C CA . ASN A 1 103 ? -8.365 10.183 -0.144 1.00 96.69 103 ASN A CA 1
ATOM 786 C C . ASN A 1 103 ? -7.875 10.607 -1.541 1.00 96.69 103 ASN A C 1
ATOM 788 O O . ASN A 1 103 ? -8.340 10.074 -2.545 1.00 96.69 103 ASN A O 1
ATOM 792 N N . GLY A 1 104 ? -6.896 11.516 -1.613 1.00 93.56 104 GLY A N 1
ATOM 793 C CA . GLY A 1 104 ? -6.255 11.906 -2.873 1.00 93.56 104 GLY A CA 1
ATOM 794 C C . GLY A 1 104 ? -5.547 10.738 -3.568 1.00 93.56 104 GLY A C 1
ATOM 795 O O . GLY A 1 104 ? -5.757 10.526 -4.758 1.00 93.56 104 GLY A O 1
ATOM 796 N N . GLU A 1 105 ? -4.773 9.950 -2.815 1.00 95.50 105 GLU A N 1
ATOM 797 C CA . GLU A 1 105 ? -4.079 8.742 -3.293 1.00 95.50 10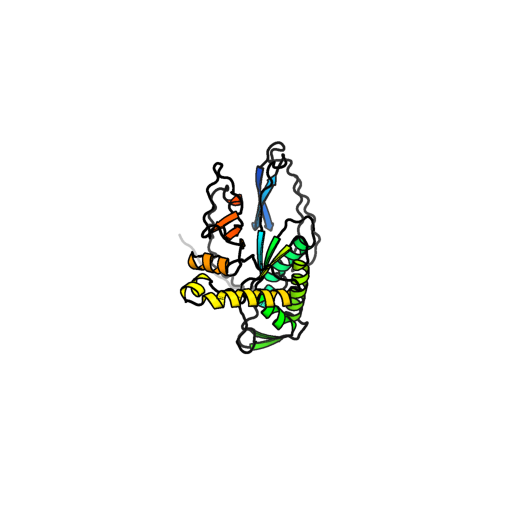5 GLU A CA 1
ATOM 798 C C . GLU A 1 105 ? -5.068 7.715 -3.879 1.00 95.50 105 GLU A C 1
ATOM 800 O O . GLU A 1 105 ? -4.907 7.283 -5.019 1.00 95.50 105 GLU A O 1
ATOM 805 N N . ILE A 1 106 ? -6.136 7.380 -3.145 1.00 97.31 106 ILE A N 1
ATOM 806 C CA . ILE A 1 106 ? -7.175 6.437 -3.596 1.00 97.31 106 ILE A CA 1
ATOM 807 C C . ILE A 1 106 ? -7.929 6.973 -4.820 1.00 97.31 106 ILE A C 1
ATOM 809 O O . ILE A 1 106 ? -8.249 6.207 -5.725 1.00 97.31 106 ILE A O 1
ATOM 813 N N . ARG A 1 107 ? -8.211 8.278 -4.888 1.00 96.00 107 ARG A N 1
ATOM 814 C CA . ARG A 1 107 ? -8.893 8.869 -6.048 1.00 96.00 107 ARG A CA 1
ATOM 815 C C . ARG A 1 107 ? -8.039 8.867 -7.313 1.00 96.00 107 ARG A C 1
ATOM 817 O O . ARG A 1 107 ? -8.560 8.516 -8.364 1.00 96.00 107 ARG A O 1
ATOM 824 N N . ALA A 1 108 ? -6.752 9.192 -7.211 1.00 93.25 108 ALA A N 1
ATOM 825 C CA . ALA A 1 108 ? -5.839 9.114 -8.350 1.00 93.25 108 ALA A CA 1
ATOM 826 C C . ALA A 1 108 ? -5.707 7.669 -8.870 1.00 93.25 108 ALA A C 1
ATOM 828 O O . ALA A 1 108 ? -5.706 7.442 -10.077 1.00 93.25 108 ALA A O 1
ATOM 829 N N . LEU A 1 109 ? -5.668 6.683 -7.965 1.00 95.19 109 LEU A N 1
ATOM 830 C CA . LEU A 1 109 ? -5.666 5.267 -8.340 1.00 95.19 109 LEU A CA 1
ATOM 831 C C . LEU A 1 109 ? -6.992 4.815 -8.967 1.00 95.19 109 LEU A C 1
ATOM 833 O O . LEU A 1 109 ? -6.958 4.043 -9.915 1.00 95.19 109 LEU A O 1
ATOM 837 N N . LEU A 1 110 ? -8.147 5.312 -8.505 1.00 96.06 110 LEU A N 1
ATOM 838 C CA . LEU A 1 110 ? -9.435 5.066 -9.171 1.00 96.06 110 LEU A CA 1
ATOM 839 C C . LEU A 1 110 ? -9.481 5.642 -10.589 1.00 96.06 110 LEU A C 1
ATOM 841 O O . LEU A 1 110 ? -10.036 5.006 -11.480 1.00 96.06 110 LEU A O 1
ATOM 845 N N . GLU A 1 111 ? -8.928 6.837 -10.799 1.00 94.38 111 GLU A N 1
ATOM 846 C CA . GLU A 1 111 ? -8.871 7.477 -12.118 1.00 94.38 111 GLU A CA 1
ATOM 847 C C . GLU A 1 111 ? -7.999 6.653 -13.088 1.00 94.38 111 GLU A C 1
ATOM 849 O O . GLU A 1 111 ? -8.438 6.389 -14.204 1.00 94.38 111 GLU A O 1
ATOM 854 N N . LEU A 1 112 ? -6.845 6.136 -12.636 1.00 92.06 112 LEU A N 1
ATOM 855 C CA . LEU A 1 112 ? -6.007 5.197 -13.405 1.00 92.06 112 LEU A CA 1
ATOM 856 C C . LEU A 1 112 ? -6.692 3.839 -13.652 1.00 92.06 112 LEU A C 1
ATOM 858 O O . LEU A 1 112 ? -6.683 3.337 -14.772 1.00 92.06 112 LEU A O 1
ATOM 862 N N . ALA A 1 113 ? -7.319 3.255 -12.629 1.00 94.06 113 ALA A N 1
ATOM 863 C CA . ALA A 1 113 ? -8.024 1.971 -12.707 1.00 94.06 113 ALA A CA 1
ATOM 864 C C . ALA A 1 113 ? -9.274 2.009 -13.611 1.00 94.06 113 ALA A C 1
ATOM 866 O O . ALA A 1 113 ? -9.734 0.975 -14.092 1.00 94.06 113 ALA A O 1
ATOM 867 N N . SER A 1 114 ? -9.846 3.198 -13.830 1.00 94.81 114 SER A N 1
ATOM 868 C CA . SER A 1 114 ? -11.023 3.393 -14.690 1.00 94.81 114 SER A CA 1
ATOM 869 C C . SER A 1 114 ? -10.673 3.548 -16.174 1.00 94.81 114 SER A C 1
ATOM 871 O O . SER A 1 114 ? -11.567 3.447 -17.016 1.00 94.81 114 SER A O 1
ATOM 873 N N . ASP A 1 115 ? -9.405 3.806 -16.505 1.00 91.88 115 ASP A N 1
ATOM 874 C CA . ASP A 1 115 ? -8.918 3.931 -17.877 1.00 91.88 115 ASP A CA 1
ATOM 875 C C . ASP A 1 115 ? -8.122 2.670 -18.269 1.00 91.88 115 ASP A C 1
ATOM 877 O O . ASP A 1 115 ? -6.967 2.525 -17.869 1.00 91.88 115 ASP A O 1
ATOM 881 N N . PRO A 1 116 ? -8.684 1.758 -19.086 1.00 83.81 116 PRO A N 1
ATOM 882 C CA . PRO A 1 116 ? -7.983 0.547 -19.516 1.00 83.81 116 PRO A CA 1
ATOM 883 C C . PRO A 1 116 ? -6.805 0.827 -20.467 1.00 83.81 116 PRO A C 1
ATOM 885 O O . PRO A 1 116 ? -6.089 -0.105 -20.827 1.00 83.81 116 PRO A O 1
ATOM 888 N N . THR A 1 117 ? -6.610 2.078 -20.901 1.00 85.50 117 THR A N 1
ATOM 889 C CA . THR A 1 117 ? -5.454 2.522 -21.694 1.00 85.50 117 THR A CA 1
ATOM 890 C C . THR A 1 117 ? -4.364 3.187 -20.846 1.00 85.50 117 THR A C 1
ATOM 892 O O . THR A 1 117 ? -3.266 3.431 -21.352 1.00 85.50 117 THR A O 1
ATOM 895 N N . ALA A 1 118 ? -4.622 3.441 -19.557 1.00 86.06 118 ALA A N 1
ATOM 896 C CA . ALA A 1 118 ? -3.611 3.939 -18.636 1.00 86.06 118 ALA A CA 1
ATOM 897 C C . ALA A 1 118 ? -2.526 2.883 -18.377 1.00 86.06 118 ALA A C 1
ATOM 899 O O . ALA A 1 118 ? -2.785 1.677 -18.360 1.00 86.06 118 ALA A O 1
ATOM 900 N N . ALA A 1 119 ? -1.298 3.355 -18.146 1.00 83.31 119 ALA A N 1
ATOM 901 C CA . ALA A 1 119 ? -0.153 2.492 -17.875 1.00 83.31 119 ALA A CA 1
ATOM 902 C C . ALA A 1 119 ? -0.407 1.586 -16.648 1.00 83.31 119 ALA A C 1
ATOM 904 O O . ALA A 1 119 ? -0.939 2.081 -15.650 1.00 83.31 119 ALA A O 1
ATOM 905 N N . PRO A 1 120 ? -0.000 0.300 -16.690 1.00 87.31 120 PRO A N 1
ATOM 906 C CA . PRO A 1 120 ? -0.136 -0.598 -15.550 1.00 87.31 120 PRO A CA 1
ATOM 907 C C . PRO A 1 120 ? 0.549 -0.072 -14.285 1.00 87.31 120 PRO A C 1
ATOM 909 O O . PRO A 1 120 ? 1.600 0.573 -14.358 1.00 87.31 120 PRO A O 1
ATOM 912 N N . VAL A 1 121 ? -0.043 -0.359 -13.125 1.00 88.94 121 VAL A N 1
ATOM 913 C CA . VAL A 1 121 ? 0.394 0.183 -11.834 1.00 88.94 121 VAL A CA 1
ATOM 914 C C . VAL A 1 121 ? 0.416 -0.874 -10.729 1.00 88.94 121 VAL A C 1
ATOM 916 O O . VAL A 1 121 ? -0.542 -1.619 -10.539 1.00 88.94 121 VAL A O 1
ATOM 919 N N . ASP A 1 122 ? 1.502 -0.884 -9.955 1.00 90.31 122 ASP A N 1
ATOM 920 C CA . ASP A 1 122 ? 1.650 -1.711 -8.758 1.00 90.31 122 ASP A CA 1
ATOM 921 C C . ASP A 1 122 ? 1.132 -0.952 -7.524 1.00 90.31 122 ASP A C 1
ATOM 923 O O . ASP A 1 122 ? 1.576 0.164 -7.229 1.00 90.31 122 ASP A O 1
ATOM 927 N N . VAL A 1 123 ? 0.242 -1.555 -6.736 1.00 93.44 123 VAL A N 1
ATOM 928 C CA . VAL A 1 123 ? -0.271 -0.975 -5.484 1.00 93.44 123 VAL A CA 1
ATOM 929 C C . VAL A 1 123 ? 0.079 -1.883 -4.309 1.00 93.44 123 VAL A C 1
ATOM 931 O O . VAL A 1 123 ? -0.565 -2.900 -4.061 1.00 93.44 123 VAL A O 1
ATOM 934 N N . ALA A 1 124 ? 1.089 -1.482 -3.537 1.00 93.81 124 ALA A N 1
ATOM 935 C CA . ALA A 1 124 ? 1.447 -2.136 -2.285 1.00 93.81 124 ALA A CA 1
ATOM 936 C C . ALA A 1 124 ? 0.554 -1.614 -1.145 1.00 93.81 124 ALA A C 1
ATOM 938 O O . ALA A 1 124 ? 0.677 -0.459 -0.721 1.00 93.81 124 ALA A O 1
ATOM 939 N N . VAL A 1 125 ? -0.348 -2.450 -0.628 1.00 96.12 125 VAL A N 1
ATOM 940 C CA . VAL A 1 125 ? -1.315 -2.067 0.413 1.00 96.12 125 VAL A CA 1
ATOM 941 C C . VAL A 1 125 ? -0.892 -2.552 1.802 1.00 96.12 125 VAL A C 1
ATOM 943 O O . VAL A 1 125 ? -0.445 -3.683 1.985 1.00 96.12 125 VAL A O 1
ATOM 946 N N . SER A 1 126 ? -1.032 -1.688 2.812 1.00 96.75 126 SER A N 1
ATOM 947 C CA . SER A 1 126 ? -0.799 -2.034 4.217 1.00 96.75 126 SER A CA 1
ATOM 948 C C . SER A 1 126 ? -1.992 -2.802 4.814 1.00 96.75 126 SER A C 1
ATOM 950 O O . SER A 1 126 ? -3.088 -2.241 4.913 1.00 96.75 126 SER A O 1
ATOM 952 N N . PRO A 1 127 ? -1.803 -4.037 5.316 1.00 97.19 127 PRO A N 1
ATOM 953 C CA . PRO A 1 127 ? -2.866 -4.796 5.985 1.00 97.19 127 PRO A CA 1
ATOM 954 C C . PRO A 1 127 ? -3.334 -4.137 7.291 1.00 97.19 127 PRO A C 1
ATOM 956 O O . PRO A 1 127 ? -4.513 -4.198 7.645 1.00 97.19 127 PRO A O 1
ATOM 959 N N . VAL A 1 128 ? -2.430 -3.435 7.982 1.00 96.19 128 VAL A N 1
ATOM 960 C CA . VAL A 1 128 ? -2.749 -2.573 9.130 1.00 96.19 128 VAL A CA 1
ATOM 961 C C . VAL A 1 128 ? -3.649 -1.400 8.732 1.00 96.19 128 VAL A C 1
ATOM 963 O O . VAL A 1 128 ? -4.604 -1.119 9.455 1.00 96.19 128 VAL A O 1
ATOM 966 N N . LEU A 1 129 ? -3.420 -0.741 7.588 1.00 97.44 129 LEU A N 1
ATOM 967 C CA . LEU A 1 129 ? -4.344 0.292 7.098 1.00 97.44 129 LEU A CA 1
ATOM 968 C C . LEU A 1 129 ? -5.736 -0.307 6.860 1.00 97.44 129 LEU A C 1
ATOM 970 O O . LEU A 1 129 ? -6.714 0.207 7.395 1.00 97.44 129 LEU A O 1
ATOM 974 N N . LEU A 1 130 ? -5.823 -1.423 6.133 1.00 98.06 130 LEU A N 1
ATOM 975 C CA . LEU A 1 130 ? -7.092 -2.103 5.852 1.00 98.06 130 LEU A CA 1
ATOM 976 C C . LEU A 1 130 ? -7.825 -2.519 7.139 1.00 98.06 130 LEU A C 1
ATOM 978 O O . LEU A 1 130 ? -9.031 -2.309 7.259 1.00 98.06 130 LEU A O 1
ATOM 982 N N . THR A 1 131 ? -7.089 -3.000 8.145 1.00 97.12 131 THR A N 1
ATOM 983 C CA . THR A 1 131 ? -7.627 -3.318 9.477 1.00 97.12 131 THR A CA 1
ATOM 984 C C . THR A 1 131 ? -8.200 -2.079 10.175 1.00 97.12 131 THR A C 1
ATOM 986 O O . THR A 1 131 ? -9.288 -2.144 10.750 1.00 97.12 131 THR A O 1
ATOM 989 N N . GLN A 1 132 ? -7.505 -0.938 10.118 1.00 97.56 132 GLN A N 1
ATOM 990 C CA . GLN A 1 132 ? -7.975 0.320 10.707 1.00 97.56 132 GLN A CA 1
ATOM 991 C C . GLN A 1 132 ? -9.219 0.858 9.990 1.00 97.56 132 GLN A C 1
ATOM 993 O O . GLN A 1 132 ? -10.186 1.220 10.656 1.00 97.56 132 GLN A O 1
ATOM 998 N N . LEU A 1 133 ? -9.251 0.821 8.653 1.00 98.31 133 LEU A N 1
ATOM 999 C CA . LEU A 1 133 ? -10.441 1.174 7.872 1.00 98.31 133 LEU A CA 1
ATOM 1000 C C . LEU A 1 133 ? -11.621 0.238 8.184 1.00 98.31 133 LEU A C 1
ATOM 1002 O O . LEU A 1 133 ? -12.755 0.693 8.324 1.00 98.31 133 LEU A O 1
ATOM 1006 N N . GLY A 1 134 ? -11.355 -1.061 8.351 1.00 97.56 134 GLY A N 1
ATOM 1007 C CA . GLY A 1 134 ? -12.350 -2.063 8.728 1.00 97.56 134 GLY A CA 1
ATOM 1008 C C . GLY A 1 134 ? -12.999 -1.782 10.082 1.00 97.56 134 GLY A C 1
ATOM 1009 O O . GLY A 1 134 ? -14.224 -1.852 10.186 1.00 97.56 134 GLY A O 1
ATOM 1010 N N . ARG A 1 135 ? -12.190 -1.401 11.082 1.00 96.94 135 ARG A N 1
ATOM 1011 C CA . ARG A 1 135 ? -12.663 -0.928 12.394 1.00 96.94 135 ARG A CA 1
ATOM 1012 C C . ARG A 1 135 ? -13.463 0.364 12.256 1.00 96.94 135 ARG A C 1
ATOM 1014 O O . ARG A 1 135 ? -14.599 0.415 12.708 1.00 96.94 135 ARG A O 1
ATOM 1021 N N . MET A 1 136 ? -12.924 1.373 11.567 1.00 98.25 136 MET A N 1
ATOM 1022 C CA . MET A 1 136 ? -13.614 2.655 11.389 1.00 98.25 136 MET A CA 1
ATOM 1023 C C . MET A 1 136 ? -14.988 2.489 10.730 1.00 98.25 136 MET A C 1
ATOM 1025 O O . MET A 1 136 ? -15.960 3.070 11.201 1.00 98.25 136 MET A O 1
ATOM 1029 N N . ARG A 1 137 ? -15.108 1.651 9.691 1.00 98.38 137 ARG A N 1
ATOM 1030 C CA . ARG A 1 137 ? -16.380 1.370 9.000 1.00 98.38 137 ARG A CA 1
ATOM 1031 C C . ARG A 1 137 ? -17.477 0.851 9.944 1.00 98.38 137 ARG A C 1
ATOM 1033 O O . ARG A 1 137 ? -18.650 1.133 9.712 1.00 98.38 137 ARG A O 1
ATOM 1040 N N . GLN A 1 138 ? -17.112 0.111 10.993 1.00 97.62 138 GLN A N 1
ATOM 1041 C CA . GLN A 1 138 ? -18.042 -0.443 11.991 1.00 97.62 138 GLN A CA 1
ATOM 1042 C C . GLN A 1 138 ? -18.481 0.578 13.059 1.00 97.62 138 GLN A C 1
ATOM 1044 O O . GLN A 1 138 ? -19.302 0.249 13.915 1.00 97.62 138 GLN A O 1
ATOM 1049 N N . GLY A 1 139 ? -17.977 1.815 12.997 1.00 97.75 139 GLY A N 1
ATOM 1050 C CA . GLY A 1 139 ? -18.067 2.785 14.084 1.00 97.75 139 GLY A CA 1
ATOM 1051 C C . GLY A 1 139 ? -16.937 2.582 15.098 1.00 97.75 139 GLY A C 1
ATOM 1052 O O . GLY A 1 139 ? -16.458 1.471 15.310 1.00 97.75 139 GLY A O 1
ATOM 1053 N N . TYR A 1 140 ? -16.468 3.675 15.693 1.00 97.75 140 TYR A N 1
ATOM 1054 C CA . TYR A 1 140 ? -15.252 3.693 16.510 1.00 97.75 140 TYR A CA 1
ATOM 1055 C C . TYR A 1 140 ? -15.276 4.835 17.525 1.00 97.75 140 TYR A C 1
ATOM 1057 O O . TYR A 1 140 ? -16.111 5.739 17.460 1.00 97.75 140 TYR A O 1
ATOM 1065 N N . GLU A 1 141 ? -14.333 4.798 18.457 1.00 97.75 141 GLU A N 1
ATOM 1066 C CA . GLU A 1 141 ? -14.052 5.888 19.386 1.00 97.75 141 GLU A CA 1
ATOM 1067 C C . GLU A 1 141 ? -12.667 6.459 19.077 1.00 97.75 141 GLU A C 1
ATOM 1069 O O . GLU A 1 141 ? -11.769 5.719 18.677 1.00 97.75 141 GLU A O 1
ATOM 1074 N N . VAL A 1 142 ? -12.505 7.776 19.198 1.00 97.06 142 VAL A N 1
ATOM 1075 C CA . VAL A 1 142 ? -11.258 8.492 18.906 1.00 97.06 142 VAL A CA 1
ATOM 1076 C C . VAL A 1 142 ? -10.989 9.561 19.960 1.00 97.06 142 VAL A C 1
ATOM 1078 O O . VAL A 1 142 ? -11.861 10.373 20.269 1.00 97.06 142 VAL A O 1
ATOM 1081 N N . SER A 1 143 ? -9.773 9.579 20.497 1.00 95.00 143 SER A N 1
ATOM 1082 C CA . SER A 1 143 ? -9.309 10.624 21.405 1.00 95.00 143 SER A CA 1
ATOM 1083 C C . SER A 1 143 ? -8.950 11.888 20.623 1.00 95.00 143 SER A C 1
ATOM 1085 O O . SER A 1 143 ? -8.176 11.858 19.664 1.00 95.00 143 SER A O 1
ATOM 1087 N N . VAL A 1 144 ? -9.526 13.024 21.013 1.00 92.31 144 VAL A N 1
ATOM 1088 C CA . VAL A 1 144 ? -9.262 14.335 20.414 1.00 92.31 144 VAL A CA 1
ATOM 1089 C C . VAL A 1 144 ? -9.094 15.350 21.536 1.00 92.31 144 VAL A C 1
ATOM 1091 O O . VAL A 1 144 ? -10.033 15.649 22.263 1.00 92.31 144 VAL A O 1
ATOM 1094 N N . GLY A 1 145 ? -7.881 15.882 21.703 1.00 86.44 145 GLY A N 1
ATOM 1095 C CA . GLY A 1 145 ? -7.600 16.869 22.755 1.00 86.44 145 GLY A CA 1
ATOM 1096 C C . GLY A 1 145 ? -7.730 16.336 24.190 1.00 86.44 145 GLY A C 1
ATOM 1097 O O . GLY A 1 145 ? -7.803 17.138 25.115 1.00 86.44 145 GLY A O 1
ATOM 1098 N N . GLY A 1 146 ? -7.746 15.011 24.377 1.00 85.56 146 GLY A N 1
ATOM 1099 C CA . GLY A 1 146 ? -7.959 14.352 25.671 1.00 85.56 146 GLY A CA 1
ATOM 1100 C C . GLY A 1 146 ? -9.404 13.914 25.934 1.00 85.56 146 GLY A C 1
ATOM 1101 O O . GLY A 1 146 ? -9.639 13.219 26.917 1.00 85.56 146 GLY A O 1
ATOM 1102 N N . GLU A 1 147 ? -10.355 14.261 25.062 1.00 91.81 147 GLU A N 1
ATOM 1103 C CA . GLU A 1 147 ? -11.741 13.789 25.133 1.00 91.81 147 GLU A CA 1
ATOM 1104 C C . GLU A 1 147 ? -11.990 12.653 24.133 1.00 91.81 147 GLU A C 1
ATOM 1106 O O . GLU A 1 147 ? -11.560 12.719 22.979 1.00 91.81 147 GLU A O 1
ATOM 1111 N N . THR A 1 148 ? -12.723 11.618 24.550 1.00 94.94 148 THR A N 1
ATOM 1112 C CA . THR A 1 148 ? -13.131 10.523 23.661 1.00 94.94 148 THR A CA 1
ATOM 1113 C C . THR A 1 148 ? -14.398 10.903 22.901 1.00 94.94 148 THR A C 1
ATOM 1115 O O . THR A 1 148 ? -15.469 11.064 23.486 1.00 94.94 148 THR A O 1
ATOM 1118 N N . ARG A 1 149 ? -14.297 10.996 21.573 1.00 96.38 149 ARG A N 1
ATOM 1119 C CA . ARG A 1 149 ? -15.431 11.165 20.660 1.00 96.38 149 AR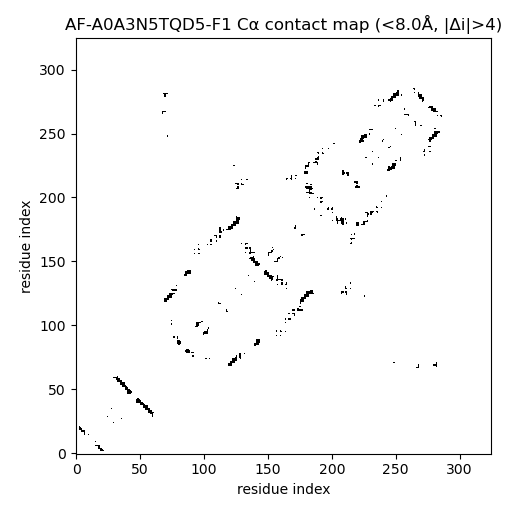G A CA 1
ATOM 1120 C C . ARG A 1 149 ? -15.799 9.828 20.030 1.00 96.38 149 ARG A C 1
ATOM 1122 O O . ARG A 1 149 ? -14.971 9.195 19.381 1.00 96.38 149 ARG A O 1
ATOM 1129 N N . ARG A 1 150 ? -17.070 9.445 20.130 1.00 97.50 150 ARG A N 1
ATOM 1130 C CA . ARG A 1 150 ? -17.632 8.304 19.397 1.00 97.50 150 ARG A CA 1
ATOM 1131 C C . ARG A 1 150 ? -18.113 8.722 18.006 1.00 97.50 150 ARG A C 1
ATOM 1133 O O . ARG A 1 150 ? -18.693 9.794 17.847 1.00 97.50 150 ARG A O 1
ATOM 1140 N N . VAL A 1 151 ? -17.894 7.863 17.015 1.00 97.94 151 VAL A N 1
ATOM 1141 C CA . VAL A 1 151 ? -18.358 8.013 15.630 1.00 97.94 151 VAL A CA 1
ATOM 1142 C C . VAL A 1 151 ? -19.212 6.793 15.266 1.00 97.94 151 VAL A C 1
ATOM 1144 O O . VAL A 1 151 ? -18.693 5.673 15.282 1.00 97.94 151 VAL A O 1
ATOM 1147 N N . PRO A 1 152 ? -20.514 6.965 14.969 1.00 98.12 152 PRO A N 1
ATOM 1148 C CA . PRO A 1 152 ? -21.380 5.868 14.539 1.00 98.12 152 PRO A CA 1
ATOM 1149 C C . PRO A 1 152 ? -20.945 5.244 13.207 1.00 98.12 152 PRO A C 1
ATOM 1151 O O . PRO A 1 152 ? -20.323 5.892 12.364 1.00 98.12 152 PRO A O 1
ATOM 1154 N N . ALA A 1 153 ? -21.312 3.978 12.994 1.00 98.25 153 ALA A N 1
ATOM 1155 C CA . ALA A 1 153 ? -21.140 3.314 11.704 1.00 98.25 153 ALA A CA 1
ATOM 1156 C C . ALA A 1 153 ? -21.892 4.076 10.598 1.00 98.25 153 ALA A C 1
ATOM 1158 O O . ALA A 1 153 ? -23.029 4.496 10.796 1.00 98.25 153 ALA A O 1
ATOM 1159 N N . GLY A 1 154 ? -21.271 4.238 9.428 1.00 97.88 154 GLY A N 1
ATOM 1160 C CA . GLY A 1 154 ? -21.885 4.948 8.298 1.00 97.88 154 GLY A CA 1
ATOM 1161 C C . GLY A 1 154 ? -21.948 6.477 8.427 1.00 97.88 154 GLY A C 1
ATOM 1162 O O . GLY A 1 154 ? -22.474 7.123 7.524 1.00 97.88 154 GLY A O 1
ATOM 1163 N N . GLU A 1 155 ? -21.374 7.074 9.477 1.00 97.75 155 GLU A N 1
ATOM 1164 C CA . GLU A 1 155 ? -21.279 8.530 9.653 1.00 97.75 155 GLU A CA 1
ATOM 1165 C C . GLU A 1 155 ? -19.827 9.029 9.583 1.00 97.75 155 GLU A C 1
ATOM 1167 O O . GLU A 1 155 ? -18.890 8.311 9.926 1.00 97.75 155 GLU A O 1
ATOM 1172 N N . GLY A 1 156 ? -19.617 10.280 9.157 1.00 96.31 156 GLY A N 1
ATOM 1173 C CA . GLY A 1 156 ? -18.314 10.958 9.228 1.00 96.31 156 GLY A CA 1
ATOM 1174 C C . GLY A 1 156 ? -17.135 10.118 8.712 1.00 96.31 156 GLY A C 1
ATOM 1175 O O . GLY A 1 156 ? -17.134 9.657 7.570 1.00 96.31 156 GLY A O 1
ATOM 1176 N N . GLY A 1 157 ? -16.125 9.904 9.561 1.00 96.88 157 GLY A N 1
ATOM 1177 C CA . GLY A 1 157 ? -14.963 9.076 9.226 1.00 96.88 157 GLY A CA 1
ATOM 1178 C C . GLY A 1 157 ? -15.279 7.589 9.021 1.00 96.88 157 GLY A C 1
ATOM 1179 O O . GLY A 1 157 ? -14.581 6.939 8.247 1.00 96.88 157 GLY A O 1
ATOM 1180 N N . ALA A 1 158 ? -16.354 7.053 9.612 1.00 98.56 158 ALA A N 1
ATOM 1181 C CA . ALA A 1 158 ? -16.792 5.674 9.377 1.00 98.56 158 ALA A CA 1
ATOM 1182 C C . ALA A 1 158 ? -17.345 5.499 7.956 1.00 98.56 158 ALA A C 1
ATOM 1184 O O . ALA A 1 158 ? -17.023 4.519 7.281 1.00 98.56 158 ALA A O 1
ATOM 1185 N N . ALA A 1 159 ? -18.120 6.479 7.475 1.00 98.62 159 ALA A N 1
ATOM 1186 C CA . ALA A 1 159 ? -18.587 6.527 6.089 1.00 98.62 159 ALA A CA 1
ATOM 1187 C C . ALA A 1 159 ? -17.409 6.600 5.105 1.00 98.62 159 ALA A C 1
ATOM 1189 O O . ALA A 1 159 ? -17.349 5.835 4.144 1.00 98.62 159 ALA A O 1
ATOM 1190 N N . LEU A 1 160 ? -16.443 7.487 5.378 1.00 98.56 160 LEU A N 1
ATOM 1191 C CA . LEU A 1 160 ? -15.250 7.659 4.546 1.00 98.56 160 LEU A CA 1
ATOM 1192 C C . LEU A 1 160 ? -14.371 6.401 4.521 1.00 98.56 160 LEU A C 1
ATOM 1194 O O . LEU A 1 160 ? -13.883 6.028 3.459 1.00 98.56 160 LEU A O 1
ATOM 1198 N N . ALA A 1 161 ? -14.203 5.714 5.655 1.00 98.56 161 ALA A N 1
ATOM 1199 C CA . ALA A 1 161 ? -13.476 4.447 5.720 1.00 98.56 161 ALA A CA 1
ATOM 1200 C C . ALA A 1 161 ? -14.199 3.316 4.971 1.00 98.56 161 ALA A C 1
ATOM 1202 O O . ALA A 1 161 ? -13.554 2.517 4.293 1.00 98.56 161 ALA A O 1
ATOM 1203 N N . GLY A 1 162 ? -15.536 3.277 5.038 1.00 98.50 162 GLY A N 1
ATOM 1204 C CA . GLY A 1 162 ? -16.354 2.385 4.218 1.00 98.50 162 GLY A CA 1
ATOM 1205 C C . GLY A 1 162 ? -16.147 2.626 2.725 1.00 98.50 162 GLY A C 1
ATOM 1206 O O . GLY A 1 162 ? -15.767 1.705 2.009 1.00 98.50 162 GLY A O 1
ATOM 1207 N N . GLN A 1 163 ? -16.299 3.875 2.275 1.00 98.50 163 GLN A N 1
ATOM 1208 C CA . GLN A 1 163 ? -16.076 4.259 0.879 1.00 98.50 163 GLN A CA 1
ATOM 1209 C C . GLN A 1 163 ? -14.643 3.960 0.417 1.00 98.50 163 GLN A C 1
ATOM 1211 O O . GLN A 1 163 ? -14.453 3.478 -0.694 1.00 98.50 163 GLN A O 1
ATOM 1216 N N . ALA A 1 164 ? -13.636 4.211 1.258 1.00 98.38 164 ALA A N 1
ATOM 1217 C CA . ALA A 1 164 ? -12.244 3.902 0.946 1.00 98.38 164 ALA A CA 1
ATOM 1218 C C . ALA A 1 164 ? -12.022 2.399 0.734 1.00 98.38 164 ALA A C 1
ATOM 1220 O O . ALA A 1 164 ? -11.343 2.028 -0.218 1.00 98.38 164 ALA A O 1
ATOM 1221 N N . LEU A 1 165 ? -12.622 1.534 1.560 1.00 98.50 165 LEU A N 1
ATOM 1222 C CA . LEU A 1 165 ? -12.555 0.085 1.355 1.00 98.50 165 LEU A CA 1
ATOM 1223 C C . LEU A 1 165 ? -13.216 -0.341 0.041 1.00 98.50 165 LEU A C 1
ATOM 1225 O O . LEU A 1 165 ? -12.594 -1.089 -0.705 1.00 98.50 165 LEU A O 1
ATOM 1229 N N . GLU A 1 166 ? -14.415 0.154 -0.281 1.00 98.31 166 GLU A N 1
ATOM 1230 C CA . GLU A 1 166 ? -15.068 -0.176 -1.560 1.00 98.31 166 GLU A CA 1
ATOM 1231 C C . GLU A 1 166 ? -14.251 0.318 -2.765 1.00 98.31 166 GLU A C 1
ATOM 1233 O O . GLU A 1 166 ? -14.040 -0.429 -3.718 1.00 98.31 166 GLU A O 1
ATOM 1238 N N . ASN A 1 167 ? -13.694 1.532 -2.691 1.00 98.06 167 ASN A N 1
ATOM 1239 C CA . ASN A 1 167 ? -12.802 2.070 -3.720 1.00 98.06 167 ASN A CA 1
ATOM 1240 C C . ASN A 1 167 ? -11.560 1.186 -3.928 1.00 98.06 167 ASN A C 1
ATOM 1242 O O . ASN A 1 167 ? -11.144 0.981 -5.064 1.00 98.06 167 ASN A O 1
ATOM 1246 N N . LEU A 1 168 ? -10.980 0.647 -2.850 1.00 97.94 168 LEU A N 1
ATOM 1247 C CA . LEU A 1 168 ? -9.820 -0.248 -2.920 1.00 97.94 168 LEU A CA 1
ATOM 1248 C C . LEU A 1 168 ? -10.151 -1.595 -3.574 1.00 97.94 168 LEU A C 1
ATOM 1250 O O . LEU A 1 168 ? -9.294 -2.136 -4.268 1.00 97.94 168 LEU A O 1
ATOM 1254 N N . ARG A 1 169 ? -11.383 -2.104 -3.428 1.00 97.94 169 ARG A N 1
ATOM 1255 C CA . ARG A 1 169 ? -11.840 -3.285 -4.185 1.00 97.94 169 ARG A CA 1
ATOM 1256 C C . ARG A 1 169 ? -11.948 -2.986 -5.674 1.00 97.94 169 ARG A C 1
ATOM 1258 O O . ARG A 1 169 ? -11.461 -3.762 -6.485 1.00 97.94 169 ARG A O 1
ATOM 1265 N N . THR A 1 170 ? -12.536 -1.842 -6.027 1.00 97.44 170 THR A N 1
ATOM 1266 C CA . THR A 1 170 ? -12.641 -1.392 -7.424 1.00 97.44 170 THR A CA 1
ATOM 1267 C C . THR A 1 170 ? -11.266 -1.224 -8.068 1.00 97.44 170 THR A C 1
ATOM 1269 O O . THR A 1 170 ? -11.072 -1.678 -9.189 1.00 97.44 170 THR A O 1
ATOM 1272 N N . ILE A 1 171 ? -10.304 -0.625 -7.354 1.00 96.44 171 ILE A N 1
ATOM 1273 C CA . ILE A 1 171 ? -8.910 -0.495 -7.808 1.00 96.44 171 ILE A CA 1
ATOM 1274 C C . ILE A 1 171 ? -8.291 -1.878 -8.052 1.00 96.44 171 ILE A C 1
ATOM 1276 O O . ILE A 1 171 ? -7.713 -2.105 -9.105 1.00 96.44 171 ILE A O 1
ATOM 1280 N N . ALA A 1 172 ? -8.431 -2.810 -7.107 1.00 95.81 172 ALA A N 1
ATOM 1281 C CA . ALA A 1 172 ? -7.809 -4.132 -7.200 1.00 95.81 172 ALA A CA 1
ATOM 1282 C C . ALA A 1 172 ? -8.432 -5.072 -8.241 1.00 95.81 172 ALA A C 1
ATOM 1284 O O . ALA A 1 172 ? -7.781 -6.013 -8.678 1.00 95.81 172 ALA A O 1
ATOM 1285 N N . ALA A 1 173 ? -9.687 -4.834 -8.623 1.00 95.56 173 ALA A N 1
ATOM 1286 C CA . ALA A 1 173 ? -10.372 -5.587 -9.669 1.00 95.56 173 ALA A CA 1
ATOM 1287 C C . ALA A 1 173 ? -10.055 -5.080 -11.093 1.00 95.56 173 ALA A C 1
ATOM 1289 O O . ALA A 1 173 ? -10.552 -5.651 -12.066 1.00 95.56 173 ALA A O 1
ATOM 1290 N N . ALA A 1 174 ? -9.284 -3.996 -11.234 1.00 95.38 174 ALA A N 1
ATOM 1291 C CA . ALA A 1 174 ? -8.993 -3.387 -12.526 1.00 95.38 174 ALA A CA 1
ATOM 1292 C C . ALA A 1 174 ? -7.852 -4.123 -13.259 1.00 95.38 174 ALA A C 1
ATOM 1294 O O . ALA A 1 174 ? -6.831 -4.439 -12.651 1.00 95.38 174 ALA A O 1
ATOM 1295 N N . PRO A 1 175 ? -7.970 -4.371 -14.578 1.00 93.44 175 PRO A N 1
ATOM 1296 C CA . PRO A 1 175 ? -7.028 -5.217 -15.320 1.00 93.44 175 PRO A CA 1
ATOM 1297 C C . PRO A 1 175 ? -5.634 -4.595 -15.507 1.00 93.44 175 PRO A C 1
ATOM 1299 O O . PRO A 1 175 ? -4.708 -5.291 -15.911 1.00 93.44 175 PRO A O 1
ATOM 1302 N N . ASN A 1 176 ? -5.486 -3.294 -15.249 1.00 91.69 176 ASN A N 1
ATOM 1303 C CA . ASN A 1 176 ? -4.225 -2.555 -15.290 1.00 91.69 176 ASN A CA 1
ATOM 1304 C C . ASN A 1 176 ? -3.625 -2.302 -13.890 1.00 91.69 176 ASN A C 1
ATOM 1306 O O . ASN A 1 176 ? -2.678 -1.527 -13.770 1.00 91.69 176 ASN A O 1
ATOM 1310 N N . VAL A 1 177 ? -4.150 -2.933 -12.836 1.00 92.69 177 VAL A N 1
ATOM 1311 C CA . VAL A 1 177 ? -3.653 -2.777 -11.463 1.00 92.69 177 VAL A CA 1
ATOM 1312 C C . VAL A 1 177 ? -3.209 -4.128 -10.910 1.00 92.69 177 VAL A C 1
ATOM 1314 O O . VAL A 1 177 ? -4.004 -5.060 -10.827 1.00 92.69 177 VAL A O 1
ATOM 1317 N N . GLU A 1 178 ? -1.961 -4.219 -10.454 1.00 92.19 178 GLU A N 1
ATOM 1318 C CA . GLU A 1 178 ? -1.500 -5.338 -9.630 1.00 92.19 178 GLU A CA 1
ATOM 1319 C C . GLU A 1 178 ? -1.476 -4.914 -8.155 1.00 92.19 178 GLU A C 1
ATOM 1321 O O . GLU A 1 178 ? -0.912 -3.876 -7.802 1.00 92.19 178 GLU A O 1
ATOM 1326 N N . VAL A 1 179 ? -2.093 -5.702 -7.269 1.00 93.75 179 VAL A N 1
ATOM 1327 C CA . VAL A 1 179 ? -2.132 -5.404 -5.828 1.00 93.75 179 VAL A CA 1
ATOM 1328 C C . VAL A 1 179 ? -1.289 -6.405 -5.051 1.00 93.75 179 VAL A C 1
ATOM 1330 O O . VAL A 1 179 ? -1.504 -7.615 -5.108 1.00 93.75 179 VAL A O 1
ATOM 1333 N N . THR A 1 180 ? -0.349 -5.876 -4.271 1.00 94.50 180 THR A N 1
ATOM 1334 C CA . THR A 1 180 ? 0.540 -6.657 -3.405 1.00 94.50 180 THR A CA 1
ATOM 1335 C C . THR A 1 180 ? 0.329 -6.276 -1.944 1.00 94.50 180 THR A C 1
ATOM 1337 O O . THR A 1 180 ? 0.106 -5.112 -1.601 1.00 94.50 180 THR A O 1
ATOM 1340 N N . ALA A 1 181 ? 0.403 -7.256 -1.045 1.00 95.88 181 ALA A N 1
ATOM 1341 C CA . ALA A 1 181 ? 0.321 -7.003 0.389 1.00 95.88 181 ALA A CA 1
ATOM 1342 C C . ALA A 1 181 ? 1.707 -6.666 0.959 1.00 95.88 181 ALA A C 1
ATOM 1344 O O . ALA A 1 181 ? 2.684 -7.379 0.725 1.00 95.88 181 ALA A O 1
ATOM 1345 N N . LEU A 1 182 ? 1.791 -5.614 1.776 1.00 95.81 182 LEU A N 1
ATOM 1346 C CA . LEU A 1 182 ? 2.907 -5.478 2.716 1.00 95.81 182 LEU A CA 1
ATOM 1347 C C . LEU A 1 182 ? 2.805 -6.578 3.796 1.00 95.81 182 LEU A C 1
ATOM 1349 O O . LEU A 1 182 ? 1.700 -7.054 4.069 1.00 95.81 182 LEU A O 1
ATOM 1353 N N . PRO A 1 183 ? 3.905 -6.952 4.481 1.00 96.12 183 PRO A N 1
ATOM 1354 C CA . PRO A 1 183 ? 3.802 -7.807 5.659 1.00 96.12 183 PRO A CA 1
ATOM 1355 C C . PRO A 1 183 ? 2.933 -7.117 6.723 1.00 96.12 183 PRO A C 1
ATOM 1357 O O . PRO A 1 183 ? 2.955 -5.888 6.827 1.00 96.12 183 PRO A O 1
ATOM 1360 N N . PHE A 1 184 ? 2.175 -7.888 7.507 1.00 95.94 184 PHE A N 1
ATOM 1361 C CA . PHE A 1 184 ? 1.041 -7.405 8.307 1.00 95.94 184 PHE A CA 1
ATOM 1362 C C . PHE A 1 184 ? 1.323 -6.116 9.097 1.00 95.94 184 PHE A C 1
ATOM 1364 O O . PHE A 1 184 ? 0.626 -5.118 8.901 1.00 95.94 184 PHE A O 1
ATOM 1371 N N . SER A 1 185 ? 2.362 -6.108 9.939 1.00 92.56 185 SER A N 1
ATOM 1372 C CA . SER A 1 185 ? 2.771 -4.950 10.747 1.00 92.56 185 SER A CA 1
ATOM 1373 C C . SER A 1 185 ? 3.892 -4.107 10.123 1.00 92.56 185 SER A C 1
ATOM 1375 O O . SER A 1 185 ? 4.467 -3.273 10.817 1.00 92.56 185 SER A O 1
ATOM 1377 N N . ALA A 1 186 ? 4.241 -4.350 8.855 1.00 93.12 186 ALA A N 1
ATOM 1378 C CA . ALA A 1 186 ? 5.369 -3.744 8.140 1.00 93.12 186 ALA A CA 1
ATOM 1379 C C . ALA A 1 186 ? 6.692 -3.676 8.956 1.00 93.12 186 ALA A C 1
ATOM 1381 O O . ALA A 1 186 ? 7.269 -2.594 9.088 1.00 93.12 186 ALA A O 1
ATOM 1382 N N . PRO A 1 187 ? 7.180 -4.801 9.524 1.00 93.25 187 PRO A N 1
ATOM 1383 C CA . PRO A 1 187 ? 8.381 -4.823 10.355 1.00 93.25 187 PRO A CA 1
ATOM 1384 C C . PRO A 1 187 ? 9.655 -4.568 9.538 1.00 93.25 187 PRO A C 1
ATOM 1386 O O . PRO A 1 187 ? 9.706 -4.830 8.336 1.00 93.25 187 PRO A O 1
ATOM 1389 N N . GLU A 1 188 ? 10.722 -4.144 10.213 1.00 93.00 188 GLU A N 1
ATOM 1390 C CA . GLU A 1 188 ? 12.068 -4.144 9.638 1.00 93.00 188 GLU A CA 1
ATOM 1391 C C . GLU A 1 188 ? 12.565 -5.592 9.494 1.00 93.00 188 GLU A C 1
ATOM 1393 O O . GLU A 1 188 ? 12.966 -6.237 10.464 1.00 93.00 188 GLU A O 1
ATOM 1398 N N . ILE A 1 189 ? 12.500 -6.120 8.269 1.00 94.81 189 ILE A N 1
ATOM 1399 C CA . ILE A 1 189 ? 12.794 -7.530 7.974 1.00 94.81 189 ILE A CA 1
ATOM 1400 C C . ILE A 1 189 ? 14.243 -7.928 8.347 1.00 94.81 189 ILE A C 1
ATOM 1402 O O . ILE A 1 189 ? 14.394 -8.974 8.984 1.00 94.81 189 ILE A O 1
ATOM 1406 N N . PRO A 1 190 ? 15.291 -7.116 8.072 1.00 94.31 190 PRO A N 1
ATOM 1407 C CA . PRO A 1 190 ? 16.652 -7.411 8.532 1.00 94.31 190 PRO A CA 1
ATOM 1408 C C . PRO A 1 190 ? 16.764 -7.576 10.051 1.00 94.31 190 PRO A C 1
ATOM 1410 O O . PRO A 1 190 ? 17.405 -8.513 10.521 1.00 94.31 190 PRO A O 1
ATOM 1413 N N . SER A 1 191 ? 16.073 -6.739 10.831 1.00 94.50 191 SER A N 1
ATOM 1414 C CA . SER A 1 191 ? 16.059 -6.835 12.297 1.00 94.50 191 SER A CA 1
ATOM 1415 C C . SER A 1 191 ? 15.387 -8.120 12.800 1.00 94.50 191 SER A C 1
ATOM 1417 O O . SER A 1 191 ? 15.834 -8.690 13.796 1.00 94.50 191 SER A O 1
ATOM 1419 N N . LEU A 1 192 ? 14.374 -8.641 12.093 1.00 95.31 192 LEU A N 1
ATOM 1420 C CA . LEU A 1 192 ? 13.792 -9.951 12.410 1.00 95.31 192 LEU A CA 1
ATOM 1421 C C . LEU A 1 192 ? 14.772 -11.097 12.121 1.00 95.31 192 LEU A C 1
ATOM 1423 O O . LEU A 1 192 ? 14.968 -11.951 12.985 1.00 95.31 192 LEU A O 1
ATOM 1427 N N . TYR A 1 193 ? 15.434 -11.116 10.959 1.00 94.81 193 TYR A N 1
ATOM 1428 C CA . TYR A 1 193 ? 16.425 -12.160 10.661 1.00 94.81 193 TYR A CA 1
ATOM 1429 C C . TYR A 1 193 ? 17.656 -12.082 11.575 1.00 94.81 193 TYR A C 1
ATOM 1431 O O . TYR A 1 193 ? 18.080 -13.111 12.101 1.00 94.81 193 TYR A O 1
ATOM 1439 N N . GLY A 1 194 ? 18.179 -10.881 11.837 1.00 92.88 194 GLY A N 1
ATOM 1440 C CA . GLY A 1 194 ? 19.287 -10.652 12.769 1.00 92.88 194 GLY A CA 1
ATOM 1441 C C . GLY A 1 194 ? 18.957 -11.037 14.216 1.00 92.88 194 GLY A C 1
ATOM 1442 O O . GLY A 1 194 ? 19.826 -11.524 14.935 1.00 92.88 194 GLY A O 1
ATOM 1443 N N . GLY A 1 195 ? 17.692 -10.897 14.628 1.00 94.25 195 GLY A N 1
ATOM 1444 C CA . GLY A 1 195 ? 17.184 -11.360 15.924 1.00 94.25 195 GLY A CA 1
ATOM 1445 C C . GLY A 1 195 ? 16.856 -12.859 16.004 1.00 94.25 195 GLY A C 1
ATOM 1446 O O . GLY A 1 195 ? 16.390 -13.314 17.045 1.00 94.25 195 GLY A O 1
ATOM 1447 N N . GLY A 1 196 ? 17.051 -13.635 14.930 1.00 94.06 196 GLY A N 1
ATOM 1448 C CA . GLY A 1 196 ? 16.679 -15.058 14.871 1.00 94.06 196 GLY A CA 1
ATOM 1449 C C . GLY A 1 196 ? 15.177 -15.325 14.674 1.00 94.06 196 GLY A C 1
ATOM 1450 O O . GLY A 1 196 ? 14.752 -16.480 14.658 1.00 94.06 196 GLY A O 1
ATOM 1451 N N . LEU A 1 197 ? 14.376 -14.280 14.455 1.00 95.94 197 LEU A N 1
ATOM 1452 C CA . LEU A 1 197 ? 12.917 -14.296 14.282 1.00 95.94 197 LEU A CA 1
ATOM 1453 C C . LEU A 1 197 ? 12.500 -14.526 12.815 1.00 95.94 197 LEU A C 1
ATOM 1455 O O . LEU A 1 197 ? 11.465 -14.054 12.349 1.00 95.94 197 LEU A O 1
ATOM 1459 N N . GLY A 1 198 ? 13.302 -15.273 12.049 1.00 93.19 198 GLY A N 1
ATOM 1460 C CA . GLY A 1 198 ? 13.051 -15.517 10.621 1.00 93.19 198 GLY A CA 1
ATOM 1461 C C . GLY A 1 198 ? 11.741 -16.263 10.323 1.00 93.19 198 GLY A C 1
ATOM 1462 O O . GLY A 1 198 ? 11.214 -16.156 9.219 1.00 93.19 198 GLY A O 1
ATOM 1463 N N . ARG A 1 199 ? 11.186 -16.985 11.309 1.00 94.31 199 ARG A N 1
ATOM 1464 C CA . ARG A 1 199 ? 9.850 -17.604 11.217 1.00 94.31 199 ARG A CA 1
ATOM 1465 C C . ARG A 1 199 ? 8.732 -16.564 11.272 1.00 94.31 199 ARG A C 1
ATOM 1467 O O . ARG A 1 199 ? 7.756 -16.692 10.541 1.00 94.31 199 ARG A O 1
ATOM 1474 N N . ASP A 1 200 ? 8.898 -15.514 12.072 1.00 96.38 200 ASP A N 1
ATOM 1475 C CA . ASP A 1 200 ? 7.910 -14.441 12.193 1.00 96.38 200 ASP A CA 1
ATOM 1476 C C . ASP A 1 200 ? 7.811 -13.614 10.906 1.00 96.38 200 ASP A C 1
ATOM 1478 O O . ASP A 1 200 ? 6.746 -13.084 10.611 1.00 96.38 200 ASP A O 1
ATOM 1482 N N . VAL A 1 201 ? 8.867 -13.567 10.081 1.00 95.56 201 VAL A N 1
ATOM 1483 C CA . VAL A 1 201 ? 8.799 -12.979 8.729 1.00 95.56 201 VAL A CA 1
ATOM 1484 C C . VAL A 1 201 ? 7.767 -13.712 7.865 1.00 95.56 201 VAL A C 1
ATOM 1486 O O . VAL A 1 201 ? 6.949 -13.060 7.222 1.00 95.56 201 VAL A O 1
ATOM 1489 N N . VAL A 1 202 ? 7.750 -15.050 7.888 1.00 95.06 202 VAL A N 1
ATOM 1490 C CA . VAL A 1 202 ? 6.774 -15.857 7.131 1.00 95.06 202 VAL A CA 1
ATOM 1491 C C . VAL A 1 202 ? 5.355 -15.596 7.642 1.00 95.06 202 VAL A C 1
ATOM 1493 O O . VAL A 1 202 ? 4.487 -15.230 6.855 1.00 95.06 202 VAL A O 1
ATOM 1496 N N . VAL A 1 203 ? 5.152 -15.640 8.965 1.00 96.75 203 VAL A N 1
ATOM 1497 C CA . VAL A 1 203 ? 3.857 -15.330 9.603 1.00 96.75 203 VAL A CA 1
ATOM 1498 C C . VAL A 1 203 ? 3.369 -13.922 9.237 1.00 96.75 203 VAL A C 1
ATOM 1500 O O . VAL A 1 203 ? 2.187 -13.718 8.970 1.00 96.75 203 VAL A O 1
ATOM 1503 N N . GLN A 1 204 ? 4.267 -12.935 9.187 1.00 96.56 204 GLN A N 1
ATOM 1504 C CA . GLN A 1 204 ? 3.946 -11.557 8.802 1.00 96.56 204 GLN A CA 1
ATOM 1505 C C . GLN A 1 204 ? 3.548 -11.434 7.326 1.00 96.56 204 GLN A C 1
ATOM 1507 O O . GLN A 1 204 ? 2.656 -10.642 7.013 1.00 96.56 204 GLN A O 1
ATOM 1512 N N . LEU A 1 205 ? 4.174 -12.196 6.425 1.00 96.75 205 LEU A N 1
ATOM 1513 C CA . LEU A 1 205 ? 3.815 -12.236 5.004 1.00 96.75 205 LEU A CA 1
ATOM 1514 C C . LEU A 1 205 ? 2.450 -12.904 4.800 1.00 96.75 205 LEU A C 1
ATOM 1516 O O . LEU A 1 205 ? 1.555 -12.285 4.226 1.00 96.75 205 LEU A O 1
ATOM 1520 N N . GLU A 1 206 ? 2.262 -14.113 5.333 1.00 96.56 206 GLU A N 1
ATOM 1521 C CA . GLU A 1 206 ? 1.009 -14.877 5.250 1.00 96.56 206 GLU A CA 1
ATOM 1522 C C . GLU A 1 206 ? -0.166 -14.082 5.830 1.00 96.56 206 GLU A C 1
ATOM 1524 O O . GLU A 1 206 ? -1.160 -13.837 5.142 1.00 96.56 206 GLU A O 1
ATOM 1529 N N . ARG A 1 207 ? -0.022 -13.574 7.063 1.00 97.50 207 ARG A N 1
ATOM 1530 C CA . ARG A 1 207 ? -1.058 -12.766 7.722 1.00 97.50 207 ARG A CA 1
ATOM 1531 C C . ARG A 1 207 ? -1.327 -11.454 6.990 1.00 97.50 207 ARG A C 1
ATOM 1533 O O . ARG A 1 207 ? -2.448 -10.945 7.024 1.00 97.50 207 ARG A O 1
ATOM 1540 N N . GLY A 1 208 ? -0.307 -10.892 6.342 1.00 97.00 208 GLY A N 1
ATOM 1541 C CA . GLY A 1 208 ? -0.447 -9.693 5.529 1.00 97.00 208 GLY A CA 1
ATOM 1542 C C . GLY A 1 208 ? -1.322 -9.942 4.303 1.00 97.00 208 GLY A C 1
ATOM 1543 O O . GLY A 1 208 ? -2.291 -9.210 4.092 1.00 97.00 208 GLY A O 1
ATOM 1544 N N . ARG A 1 209 ? -1.036 -11.019 3.559 1.00 97.00 209 ARG A N 1
ATOM 1545 C CA . ARG A 1 209 ? -1.837 -11.462 2.408 1.00 97.00 209 ARG A CA 1
ATOM 1546 C C . ARG A 1 209 ? -3.263 -11.825 2.817 1.00 97.00 209 ARG A C 1
ATOM 1548 O O . ARG A 1 209 ? -4.190 -11.307 2.216 1.00 97.00 209 ARG A O 1
ATOM 1555 N N . GLU A 1 210 ? -3.456 -12.629 3.863 1.00 97.44 210 GLU A N 1
ATOM 1556 C CA . GLU A 1 210 ? -4.779 -13.046 4.365 1.00 97.44 210 GLU A CA 1
ATOM 1557 C C . GLU A 1 210 ? -5.697 -11.841 4.648 1.00 97.44 210 GLU A C 1
ATOM 1559 O O . GLU A 1 210 ? -6.833 -11.763 4.165 1.00 97.44 210 GLU A O 1
ATOM 1564 N N . VAL A 1 211 ? -5.192 -10.867 5.411 1.00 97.81 211 VAL A N 1
ATOM 1565 C CA . VAL A 1 211 ? -5.942 -9.662 5.785 1.00 97.81 211 VAL A CA 1
ATOM 1566 C C . VAL A 1 211 ? -6.189 -8.770 4.570 1.00 97.81 211 VAL A C 1
ATOM 1568 O O . VAL A 1 211 ? -7.300 -8.261 4.408 1.00 97.81 211 VAL A O 1
ATOM 1571 N N . ALA A 1 212 ? -5.194 -8.597 3.695 1.00 97.38 212 ALA A N 1
ATOM 1572 C CA . ALA A 1 212 ? -5.364 -7.812 2.480 1.00 97.38 212 ALA A CA 1
ATOM 1573 C C . ALA A 1 212 ? -6.393 -8.446 1.529 1.00 97.38 212 ALA A C 1
ATOM 1575 O O . ALA A 1 212 ? -7.355 -7.767 1.170 1.00 97.38 212 ALA A O 1
ATOM 1576 N N . SER A 1 213 ? -6.291 -9.748 1.238 1.00 96.94 213 SER A N 1
ATOM 1577 C CA . SER A 1 213 ? -7.264 -10.493 0.429 1.00 96.94 213 SER A CA 1
ATOM 1578 C C . SER A 1 213 ? -8.686 -10.370 0.982 1.00 96.94 213 SER A C 1
ATOM 1580 O O . SER A 1 213 ? -9.627 -10.120 0.231 1.00 96.94 213 SER A O 1
ATOM 1582 N N . THR A 1 214 ? -8.849 -10.464 2.307 1.00 97.19 214 THR A N 1
ATOM 1583 C CA . THR A 1 214 ? -10.154 -10.349 2.985 1.00 97.19 214 THR A CA 1
ATOM 1584 C C . THR A 1 214 ? -10.809 -8.980 2.782 1.00 97.19 214 THR A C 1
ATOM 1586 O O . THR A 1 214 ? -12.016 -8.887 2.549 1.00 97.19 214 THR A O 1
ATOM 1589 N N . PHE A 1 215 ? -10.040 -7.892 2.887 1.00 97.25 215 PHE A N 1
ATOM 1590 C CA . PHE A 1 215 ? -10.589 -6.543 2.731 1.00 97.25 215 PHE A CA 1
ATOM 1591 C C . PHE A 1 215 ? -10.756 -6.136 1.268 1.00 97.25 215 PHE A C 1
ATOM 1593 O O . PHE A 1 215 ? -11.767 -5.511 0.942 1.00 97.25 215 PHE A O 1
ATOM 1600 N N . VAL A 1 216 ? -9.806 -6.503 0.410 1.00 94.75 216 VAL A N 1
ATOM 1601 C CA . VAL A 1 216 ? -9.745 -6.117 -1.006 1.00 94.75 216 VAL A CA 1
ATOM 1602 C C . VAL A 1 216 ? -10.640 -7.001 -1.890 1.00 94.75 216 VAL A C 1
ATOM 1604 O O . VAL A 1 216 ? -11.171 -6.520 -2.885 1.00 94.75 216 VAL A O 1
ATOM 1607 N N . GLY A 1 217 ? -10.899 -8.254 -1.502 1.00 94.31 217 GLY A N 1
ATOM 1608 C CA . GLY A 1 217 ? -11.767 -9.173 -2.250 1.00 94.31 217 GLY A CA 1
ATOM 1609 C C . GLY A 1 217 ? -11.092 -9.832 -3.458 1.00 94.31 217 GLY A C 1
ATOM 1610 O O . GLY A 1 217 ? -11.768 -10.211 -4.408 1.00 94.31 217 GLY A O 1
ATOM 1611 N N . THR A 1 218 ? -9.764 -9.943 -3.449 1.00 91.69 218 THR A N 1
ATOM 1612 C CA . THR A 1 218 ? -8.947 -10.582 -4.494 1.00 91.69 218 THR A CA 1
ATOM 1613 C C . THR A 1 218 ? -7.733 -11.230 -3.837 1.00 91.69 218 THR A C 1
ATOM 1615 O O . THR A 1 218 ? -7.254 -10.737 -2.819 1.00 91.69 218 THR A O 1
ATOM 1618 N N . GLU A 1 219 ? -7.267 -12.353 -4.377 1.00 93.25 219 GLU A N 1
ATOM 1619 C CA . GLU A 1 219 ? -6.093 -13.066 -3.870 1.00 93.25 219 GLU A CA 1
ATOM 1620 C C . GLU A 1 219 ? -4.815 -12.239 -4.090 1.00 93.25 219 GLU A C 1
ATOM 1622 O O . GLU A 1 219 ? -4.568 -11.735 -5.184 1.00 93.25 219 GLU A O 1
ATOM 1627 N N . MET A 1 220 ? -4.016 -12.055 -3.038 1.00 93.31 220 MET A N 1
ATOM 1628 C CA . MET A 1 220 ? -2.775 -11.277 -3.101 1.00 93.31 220 MET A CA 1
ATOM 1629 C C . MET A 1 220 ? -1.629 -12.102 -3.691 1.00 93.31 220 MET A C 1
ATOM 1631 O O . MET A 1 220 ? -1.385 -13.223 -3.246 1.00 93.31 220 MET A O 1
ATOM 1635 N N . VAL A 1 221 ? -0.864 -11.515 -4.616 1.00 90.75 221 VAL A N 1
ATOM 1636 C CA . VAL A 1 221 ? 0.284 -12.188 -5.243 1.00 90.75 221 VAL A CA 1
ATOM 1637 C C . VAL A 1 221 ? 1.316 -12.604 -4.191 1.00 90.75 221 VAL A C 1
ATOM 1639 O O . VAL A 1 221 ? 1.788 -11.790 -3.396 1.00 90.75 221 VAL A O 1
ATOM 1642 N N . GLU A 1 222 ? 1.696 -13.884 -4.190 1.00 92.56 222 GLU A N 1
ATOM 1643 C CA . GLU A 1 222 ? 2.576 -14.417 -3.148 1.00 92.56 222 GLU A CA 1
ATOM 1644 C C . GLU A 1 222 ? 4.061 -14.131 -3.375 1.00 92.56 222 GLU A C 1
ATOM 1646 O O . GLU A 1 222 ? 4.802 -13.886 -2.422 1.00 92.56 222 GLU A O 1
ATOM 1651 N N . GLN A 1 223 ? 4.493 -14.176 -4.636 1.00 94.56 223 GLN A N 1
ATOM 1652 C CA . GLN A 1 223 ? 5.905 -14.172 -5.031 1.00 94.56 223 GLN A CA 1
ATOM 1653 C C . GLN A 1 223 ? 6.513 -12.765 -5.114 1.00 94.56 223 GLN A C 1
ATOM 1655 O O . GLN A 1 223 ? 7.714 -12.628 -5.359 1.00 94.56 223 GLN A O 1
ATOM 1660 N N . ILE A 1 224 ? 5.701 -11.724 -4.925 1.00 93.50 224 ILE A N 1
ATOM 1661 C CA . ILE A 1 224 ? 6.091 -10.323 -5.072 1.00 93.50 224 ILE A CA 1
ATOM 1662 C C . ILE A 1 224 ? 5.980 -9.645 -3.711 1.00 93.50 224 ILE A C 1
ATOM 1664 O O . ILE A 1 224 ? 4.967 -9.756 -3.023 1.00 93.50 224 ILE A O 1
ATOM 1668 N N . LEU A 1 225 ? 7.035 -8.940 -3.310 1.00 93.81 225 LEU A N 1
ATOM 1669 C CA . LEU A 1 225 ? 7.082 -8.223 -2.043 1.00 93.81 225 LEU A CA 1
ATOM 1670 C C . LEU A 1 225 ? 7.658 -6.825 -2.237 1.00 93.81 225 LEU A C 1
ATOM 1672 O O . LEU A 1 225 ? 8.701 -6.644 -2.859 1.00 93.81 225 LEU A O 1
ATOM 1676 N N . ARG A 1 226 ? 7.042 -5.834 -1.594 1.00 91.81 226 ARG A N 1
ATOM 1677 C CA . ARG A 1 226 ? 7.688 -4.556 -1.290 1.00 91.81 226 ARG A CA 1
ATOM 1678 C C . ARG A 1 226 ? 8.231 -4.588 0.146 1.00 91.81 226 ARG A C 1
ATOM 1680 O O . ARG A 1 226 ? 7.429 -4.513 1.078 1.00 91.81 226 ARG A O 1
ATOM 1687 N N . PRO A 1 227 ? 9.558 -4.688 0.365 1.00 91.38 227 PRO A N 1
ATOM 1688 C CA . PRO A 1 227 ? 10.118 -4.704 1.714 1.00 91.38 227 PRO A CA 1
ATOM 1689 C C . PRO A 1 227 ? 9.808 -3.392 2.459 1.00 91.38 227 PRO A C 1
ATOM 1691 O O . PRO A 1 227 ? 10.049 -2.313 1.903 1.00 91.38 227 PRO A O 1
ATOM 1694 N N . PRO A 1 228 ? 9.307 -3.435 3.709 1.00 88.94 228 PRO A N 1
ATOM 1695 C CA . PRO A 1 228 ? 9.149 -2.246 4.541 1.00 88.94 228 PRO A CA 1
ATOM 1696 C C . PRO A 1 228 ? 10.462 -1.464 4.667 1.00 88.94 228 PRO A C 1
ATOM 1698 O O . PRO A 1 228 ? 11.536 -2.043 4.820 1.00 88.94 228 PRO A O 1
ATOM 1701 N N . GLY A 1 229 ? 10.388 -0.139 4.524 1.00 82.88 229 GLY A N 1
ATOM 1702 C CA . GLY A 1 229 ? 11.561 0.747 4.495 1.00 82.88 229 GLY A CA 1
ATOM 1703 C C . GLY A 1 229 ? 12.501 0.567 3.291 1.00 82.88 229 GLY A C 1
ATOM 1704 O O . GLY A 1 229 ? 13.416 1.368 3.132 1.00 82.88 229 GLY A O 1
ATOM 1705 N N . ALA A 1 230 ? 12.277 -0.442 2.440 1.00 81.56 230 ALA A N 1
ATOM 1706 C CA . ALA A 1 230 ? 13.195 -0.884 1.392 1.00 81.56 230 ALA A CA 1
ATOM 1707 C C . ALA A 1 230 ? 14.639 -1.093 1.906 1.00 81.56 230 ALA A C 1
ATOM 1709 O O . ALA A 1 230 ? 15.602 -0.707 1.242 1.00 81.56 230 ALA A O 1
ATOM 1710 N N . ILE A 1 231 ? 14.766 -1.694 3.097 1.00 83.88 231 ILE A N 1
ATOM 1711 C CA . ILE A 1 231 ? 16.035 -2.100 3.718 1.00 83.88 231 ILE A CA 1
ATOM 1712 C C . ILE A 1 231 ? 16.236 -3.594 3.447 1.00 83.88 231 ILE A C 1
ATOM 1714 O O . ILE A 1 231 ? 15.324 -4.390 3.670 1.00 83.88 231 ILE A O 1
ATOM 1718 N N . LEU A 1 232 ? 17.415 -3.969 2.950 1.00 89.31 232 LEU A N 1
ATOM 1719 C CA . LEU A 1 232 ? 17.766 -5.342 2.596 1.00 89.31 232 LEU A CA 1
ATOM 1720 C C . LEU A 1 232 ? 19.203 -5.639 3.022 1.00 89.31 232 LEU A C 1
ATOM 1722 O O . LEU A 1 232 ? 20.087 -4.799 2.872 1.00 89.31 232 LEU A O 1
ATOM 1726 N N . ASP A 1 233 ? 19.421 -6.856 3.506 1.00 90.25 233 ASP A N 1
ATOM 1727 C CA . ASP A 1 233 ? 20.736 -7.441 3.731 1.00 90.25 233 ASP A CA 1
ATOM 1728 C C . ASP A 1 233 ? 20.776 -8.881 3.193 1.00 90.25 233 ASP A C 1
ATOM 1730 O O . ASP A 1 233 ? 19.762 -9.464 2.805 1.00 90.25 233 ASP A O 1
ATOM 1734 N N . GLU A 1 234 ? 21.969 -9.458 3.136 1.00 91.31 234 GLU A N 1
ATOM 1735 C CA . GLU A 1 234 ? 22.197 -10.780 2.553 1.00 91.31 234 GLU A CA 1
ATOM 1736 C C . GLU A 1 234 ? 21.452 -11.930 3.296 1.00 91.31 234 GLU A C 1
ATOM 1738 O O . GLU A 1 234 ? 20.867 -12.791 2.632 1.00 91.31 234 GLU A O 1
ATOM 1743 N N . PRO A 1 235 ? 21.357 -11.952 4.647 1.00 92.50 235 PRO A N 1
ATOM 1744 C CA . PRO A 1 235 ? 20.421 -12.825 5.364 1.00 92.50 235 PRO A CA 1
ATOM 1745 C C . PRO A 1 235 ? 18.955 -12.659 4.936 1.00 92.50 235 PRO A C 1
ATOM 1747 O O . PRO A 1 235 ? 18.279 -13.666 4.714 1.00 92.50 235 PRO A O 1
ATOM 1750 N N . THR A 1 236 ? 18.476 -11.421 4.779 1.00 93.88 236 THR A N 1
ATOM 1751 C CA . THR A 1 236 ? 17.106 -11.123 4.338 1.00 93.88 236 THR A CA 1
ATOM 1752 C C . THR A 1 236 ? 16.839 -11.641 2.933 1.00 93.88 236 THR A C 1
ATOM 1754 O O . THR A 1 236 ? 15.808 -12.269 2.712 1.00 93.88 236 THR A O 1
ATOM 1757 N N . LEU A 1 237 ? 17.759 -11.438 1.986 1.00 95.00 237 LEU A N 1
ATOM 1758 C CA . LEU A 1 237 ? 17.599 -11.909 0.606 1.00 95.00 237 LEU A CA 1
ATOM 1759 C C . LEU A 1 237 ? 17.426 -13.434 0.550 1.00 95.00 237 LEU A C 1
ATOM 1761 O O . LEU A 1 237 ? 16.449 -13.923 -0.021 1.00 95.00 237 LEU A O 1
ATOM 1765 N N . ARG A 1 238 ? 18.298 -14.193 1.225 1.00 94.31 238 ARG A N 1
ATOM 1766 C CA . ARG A 1 238 ? 18.149 -15.657 1.317 1.00 94.31 238 ARG A CA 1
ATOM 1767 C C . ARG A 1 238 ? 16.861 -16.072 2.024 1.00 94.31 238 ARG A C 1
ATOM 1769 O O . ARG A 1 238 ? 16.192 -16.997 1.570 1.00 94.31 238 ARG A O 1
ATOM 1776 N N . GLY A 1 239 ? 16.502 -15.392 3.113 1.00 94.31 239 GLY A N 1
ATOM 1777 C CA . GLY A 1 239 ? 15.284 -15.670 3.872 1.00 94.31 239 GLY A CA 1
ATOM 1778 C C . GLY A 1 239 ? 14.006 -15.463 3.054 1.00 94.31 239 GLY A C 1
ATOM 1779 O O . GLY A 1 239 ? 13.129 -16.324 3.063 1.00 94.31 239 GLY A O 1
ATOM 1780 N N . LEU A 1 240 ? 13.928 -14.371 2.289 1.00 95.19 240 LEU A N 1
ATOM 1781 C CA . LEU A 1 240 ? 12.804 -14.070 1.400 1.00 95.19 240 LEU A CA 1
ATOM 1782 C C . LEU A 1 240 ? 12.735 -15.042 0.212 1.00 95.19 240 LEU A C 1
ATOM 1784 O O . LEU A 1 240 ? 11.653 -15.527 -0.113 1.00 95.19 240 LEU A O 1
ATOM 1788 N N . SER A 1 241 ? 13.878 -15.388 -0.389 1.00 95.75 241 SER A N 1
ATOM 1789 C CA . SER A 1 241 ? 13.956 -16.393 -1.462 1.00 95.75 241 SER A CA 1
ATOM 1790 C C . SER A 1 241 ? 13.490 -17.781 -0.987 1.00 95.75 241 SER A C 1
ATOM 1792 O O . SER A 1 241 ? 12.721 -18.460 -1.678 1.00 95.75 241 SER A O 1
ATOM 1794 N N . ALA A 1 242 ? 13.861 -18.175 0.238 1.00 94.25 242 ALA A N 1
ATOM 1795 C CA . ALA A 1 242 ? 13.381 -19.397 0.886 1.00 94.25 242 ALA A CA 1
ATOM 1796 C C . ALA A 1 242 ? 11.884 -19.340 1.254 1.00 94.25 242 ALA A C 1
ATOM 1798 O O . ALA A 1 242 ? 11.204 -20.360 1.183 1.00 94.25 242 ALA A O 1
ATOM 1799 N N . ALA A 1 243 ? 11.351 -18.156 1.575 1.00 93.44 243 ALA A N 1
ATOM 1800 C CA . ALA A 1 243 ? 9.921 -17.905 1.793 1.00 93.44 243 ALA A CA 1
ATOM 1801 C C . ALA A 1 243 ? 9.095 -17.799 0.488 1.00 93.44 243 ALA A C 1
ATOM 1803 O O . ALA A 1 243 ? 7.949 -17.353 0.513 1.00 93.44 243 ALA A O 1
ATOM 1804 N N . GLY A 1 244 ? 9.666 -18.184 -0.660 1.00 94.25 244 GLY A N 1
ATOM 1805 C CA . GLY A 1 244 ? 8.972 -18.233 -1.951 1.00 94.25 244 GLY A CA 1
ATOM 1806 C C . GLY A 1 244 ? 8.886 -16.900 -2.700 1.00 94.25 244 GLY A C 1
ATOM 1807 O O . GLY A 1 244 ? 8.321 -16.866 -3.793 1.00 94.25 244 GLY A O 1
ATOM 1808 N N . ILE A 1 245 ? 9.468 -15.818 -2.173 1.00 96.12 245 ILE A N 1
ATOM 1809 C CA . ILE A 1 245 ? 9.551 -14.543 -2.893 1.00 96.12 245 ILE A CA 1
ATOM 1810 C C . ILE A 1 245 ? 10.493 -14.695 -4.095 1.00 96.12 245 ILE A C 1
ATOM 1812 O O . ILE A 1 245 ? 11.523 -15.371 -4.023 1.00 96.12 245 ILE A O 1
ATOM 1816 N N . ARG A 1 246 ? 10.125 -14.075 -5.216 1.00 95.75 246 ARG A N 1
ATOM 1817 C CA . ARG A 1 246 ? 10.880 -14.058 -6.479 1.00 95.75 246 ARG A CA 1
ATOM 1818 C C . ARG A 1 246 ? 11.136 -12.642 -6.982 1.00 95.75 246 ARG A C 1
ATOM 1820 O O . ARG A 1 246 ? 12.180 -12.414 -7.584 1.00 95.75 246 ARG A O 1
ATOM 1827 N N . THR A 1 247 ? 10.248 -11.696 -6.671 1.00 93.88 247 THR A N 1
ATOM 1828 C CA . THR A 1 247 ? 10.356 -10.298 -7.105 1.00 93.88 247 THR A CA 1
ATOM 1829 C C . THR A 1 247 ? 10.289 -9.344 -5.915 1.00 93.88 247 THR A C 1
ATOM 1831 O O . THR A 1 247 ? 9.371 -9.416 -5.098 1.00 93.88 247 THR A O 1
ATOM 1834 N N . LEU A 1 248 ? 11.241 -8.413 -5.832 1.00 93.31 248 LEU A N 1
ATOM 1835 C CA . LEU A 1 248 ? 11.272 -7.349 -4.830 1.00 93.31 248 LEU A CA 1
ATOM 1836 C C . LEU A 1 248 ? 11.020 -5.976 -5.461 1.00 93.31 248 LEU A C 1
ATOM 1838 O O . LEU A 1 248 ? 11.758 -5.556 -6.347 1.00 93.31 248 LEU A O 1
ATOM 1842 N N . LEU A 1 249 ? 10.025 -5.238 -4.969 1.00 89.38 249 LEU A N 1
ATOM 1843 C CA . LEU A 1 249 ? 9.751 -3.855 -5.376 1.00 89.38 249 LEU A CA 1
ATOM 1844 C C . LEU A 1 249 ? 10.540 -2.894 -4.469 1.00 89.38 249 LEU A C 1
ATOM 1846 O O . LEU A 1 249 ? 10.100 -2.583 -3.359 1.00 89.38 249 LEU A O 1
ATOM 1850 N N . VAL A 1 250 ? 11.710 -2.425 -4.912 1.00 87.19 250 VAL A N 1
ATOM 1851 C CA . VAL A 1 250 ? 12.698 -1.711 -4.071 1.00 87.19 250 VAL A CA 1
ATOM 1852 C C . VAL A 1 250 ? 12.922 -0.257 -4.499 1.00 87.19 250 VAL A C 1
ATOM 1854 O O . VAL A 1 250 ? 12.493 0.171 -5.564 1.00 87.19 250 VAL A O 1
ATOM 1857 N N . GLY A 1 251 ? 13.571 0.549 -3.654 1.00 76.44 251 GLY A N 1
ATOM 1858 C CA . GLY A 1 251 ? 13.880 1.943 -3.979 1.00 76.44 251 GLY A CA 1
ATOM 1859 C C . GLY A 1 251 ? 15.141 2.099 -4.849 1.00 76.44 251 GLY A C 1
ATOM 1860 O O . GLY A 1 251 ? 16.057 1.284 -4.753 1.00 76.44 251 GLY A O 1
ATOM 1861 N N . PRO A 1 252 ? 15.280 3.201 -5.613 1.00 69.81 252 PRO A N 1
ATOM 1862 C CA . PRO A 1 252 ? 16.477 3.513 -6.415 1.00 69.81 252 PRO A CA 1
ATOM 1863 C C . PRO A 1 252 ? 17.721 3.899 -5.588 1.00 69.81 252 PRO A C 1
ATOM 1865 O O . PRO A 1 252 ? 18.717 4.368 -6.140 1.00 69.81 252 PRO A O 1
ATOM 1868 N N . SER A 1 253 ? 17.645 3.756 -4.264 1.00 75.00 253 SER A N 1
ATOM 1869 C CA . SER A 1 253 ? 18.748 3.859 -3.301 1.00 75.00 253 SER A CA 1
ATOM 1870 C C . SER A 1 253 ? 18.942 2.581 -2.472 1.00 75.00 253 SER A C 1
ATOM 1872 O O . SER A 1 253 ? 19.796 2.570 -1.595 1.00 75.00 253 SER A O 1
ATOM 1874 N N . THR A 1 254 ? 18.135 1.540 -2.704 1.00 78.69 254 THR A N 1
ATOM 1875 C CA . THR A 1 254 ? 18.219 0.244 -2.005 1.00 78.69 254 THR A CA 1
ATOM 1876 C C . THR A 1 254 ? 19.222 -0.693 -2.671 1.00 78.69 254 THR A C 1
ATOM 1878 O O . THR A 1 254 ? 19.820 -1.527 -2.001 1.00 78.69 254 THR A O 1
ATOM 1881 N N . VAL A 1 255 ? 19.393 -0.571 -3.989 1.00 78.50 255 VAL A N 1
ATOM 1882 C CA . VAL A 1 255 ? 20.250 -1.441 -4.799 1.00 78.50 255 VAL A CA 1
ATOM 1883 C C . VAL A 1 255 ? 21.086 -0.605 -5.759 1.00 78.50 255 VAL A C 1
ATOM 1885 O O . VAL A 1 255 ? 20.630 0.432 -6.252 1.00 78.50 255 VAL A O 1
ATOM 1888 N N . GLU A 1 256 ? 22.298 -1.066 -6.049 1.00 73.12 256 GLU A N 1
ATOM 1889 C CA . GLU A 1 256 ? 23.093 -0.516 -7.142 1.00 73.12 256 GLU A CA 1
ATOM 1890 C C . GLU A 1 256 ? 22.586 -1.093 -8.470 1.00 73.12 256 GLU A C 1
ATOM 1892 O O . GLU A 1 256 ? 22.428 -2.304 -8.628 1.00 73.12 256 GLU A O 1
ATOM 1897 N N . LEU A 1 257 ? 22.287 -0.208 -9.421 1.00 72.56 257 LEU A N 1
ATOM 1898 C CA . LEU A 1 257 ? 21.965 -0.585 -10.795 1.00 72.56 257 LEU A CA 1
ATOM 1899 C C . LEU A 1 257 ? 23.253 -0.554 -11.630 1.00 72.56 257 LEU A C 1
ATOM 1901 O O . LEU A 1 257 ? 24.020 0.402 -11.481 1.00 72.56 257 LEU A O 1
ATOM 1905 N N . PRO A 1 258 ? 23.480 -1.532 -12.527 1.00 65.56 258 PRO A N 1
ATOM 1906 C CA . PRO A 1 258 ? 24.655 -1.539 -13.392 1.00 65.56 258 PRO A CA 1
ATOM 1907 C C . PRO A 1 258 ? 24.691 -0.289 -14.279 1.00 65.56 258 PRO A C 1
ATOM 1909 O O . PRO A 1 258 ? 23.672 0.112 -14.857 1.00 65.56 258 PRO A O 1
ATOM 1912 N N . GLU A 1 259 ? 25.871 0.325 -14.394 1.00 62.56 259 GLU A N 1
ATOM 1913 C CA . GLU A 1 259 ? 26.062 1.506 -15.236 1.00 62.56 259 GLU A CA 1
ATOM 1914 C C . GLU A 1 259 ? 25.758 1.182 -16.702 1.00 62.56 259 GLU A C 1
ATOM 1916 O O . GLU A 1 259 ? 26.235 0.192 -17.258 1.00 62.56 259 GLU A O 1
ATOM 1921 N N . GLN A 1 260 ? 24.950 2.028 -17.342 1.00 61.09 260 GLN A N 1
ATOM 1922 C CA . GLN A 1 260 ? 24.654 1.885 -18.762 1.00 61.09 260 GLN A CA 1
ATOM 1923 C C . GLN A 1 260 ? 25.762 2.529 -19.601 1.00 61.09 260 GLN A C 1
ATOM 1925 O O . GLN A 1 260 ? 26.078 3.695 -19.351 1.00 61.09 260 GLN A O 1
ATOM 1930 N N . PRO A 1 261 ? 26.276 1.859 -20.655 1.00 51.47 261 PRO A N 1
ATOM 1931 C CA . PRO A 1 261 ? 27.361 2.384 -21.496 1.00 51.47 261 PRO A CA 1
ATOM 1932 C C . PRO A 1 261 ? 27.092 3.761 -22.124 1.00 51.47 261 PRO A C 1
ATOM 1934 O O . PRO A 1 261 ? 28.024 4.460 -22.508 1.00 51.47 261 PRO A O 1
ATOM 1937 N N . LEU A 1 262 ? 25.816 4.142 -22.243 1.00 57.06 262 LEU A N 1
ATOM 1938 C CA . LEU A 1 262 ? 25.351 5.387 -22.861 1.00 57.06 262 LEU A CA 1
ATOM 1939 C C . LEU A 1 262 ? 24.757 6.390 -21.849 1.00 57.06 262 LEU A C 1
ATOM 1941 O O . LEU A 1 262 ? 24.183 7.397 -22.249 1.00 57.06 262 LEU A O 1
ATOM 1945 N N . GLY A 1 263 ? 24.843 6.122 -20.540 1.00 52.41 263 GLY A N 1
ATOM 1946 C CA . GLY A 1 263 ? 24.346 7.024 -19.489 1.00 52.41 263 GLY A CA 1
ATOM 1947 C C . GLY A 1 263 ? 22.817 7.151 -19.372 1.00 52.41 263 GLY A C 1
ATOM 1948 O O . GLY A 1 263 ? 22.336 7.926 -18.545 1.00 52.41 263 GLY A O 1
ATOM 1949 N N . PHE A 1 264 ? 22.046 6.396 -20.160 1.00 55.25 264 PHE A N 1
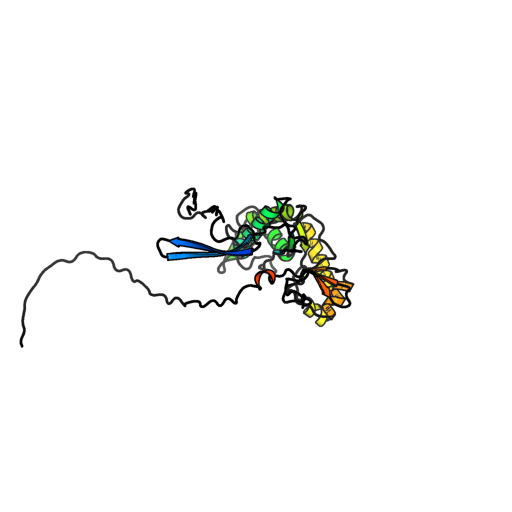ATOM 1950 C CA . PHE A 1 264 ? 20.590 6.306 -20.023 1.00 55.25 264 PHE A CA 1
ATOM 1951 C C . PHE A 1 264 ? 20.176 5.598 -18.723 1.00 55.25 264 PHE A C 1
ATOM 1953 O O . PHE A 1 264 ? 20.970 4.906 -18.081 1.00 55.25 264 PHE A O 1
ATOM 1960 N N . ALA A 1 265 ? 18.904 5.744 -18.338 1.00 56.25 265 ALA A N 1
ATOM 1961 C CA . ALA A 1 265 ? 18.323 4.883 -17.316 1.00 56.25 265 ALA A CA 1
ATOM 1962 C C . ALA A 1 265 ? 18.395 3.426 -17.803 1.00 56.25 265 ALA A C 1
ATOM 1964 O O . ALA A 1 265 ? 17.867 3.104 -18.866 1.00 56.25 265 ALA A O 1
ATOM 1965 N N . GLY A 1 266 ? 19.080 2.569 -17.041 1.00 56.00 266 GLY A N 1
ATOM 1966 C CA . GLY A 1 266 ? 19.096 1.132 -17.303 1.00 56.00 266 GLY A CA 1
ATOM 1967 C C . GLY A 1 266 ? 17.711 0.509 -17.140 1.00 56.00 266 GLY A C 1
ATOM 1968 O O . GLY A 1 266 ? 16.783 1.195 -16.694 1.00 56.00 266 GLY A O 1
ATOM 1969 N N . PRO A 1 267 ? 17.561 -0.787 -17.466 1.00 61.53 267 PRO A N 1
ATOM 1970 C CA . PRO A 1 267 ? 16.319 -1.486 -17.184 1.00 61.53 267 PRO A CA 1
ATOM 1971 C C . PRO A 1 267 ? 15.972 -1.297 -15.705 1.00 61.53 267 PRO A C 1
ATOM 1973 O O . PRO A 1 267 ? 16.850 -1.345 -14.840 1.00 61.53 267 PRO A O 1
ATOM 1976 N N . ALA A 1 268 ? 14.691 -1.085 -15.405 1.00 70.44 268 ALA A N 1
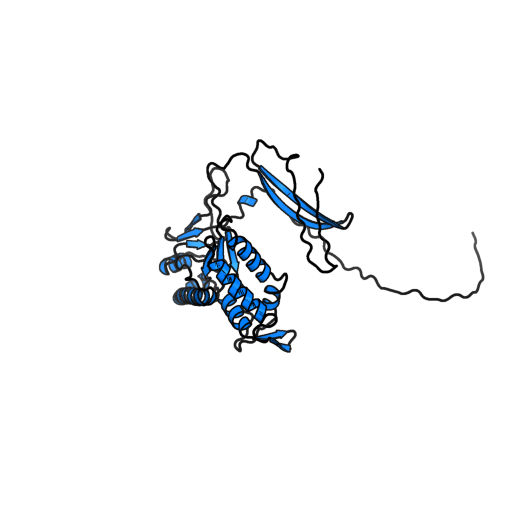ATOM 1977 C CA . ALA A 1 268 ? 14.194 -0.909 -14.041 1.00 70.44 268 ALA A CA 1
ATOM 1978 C C . ALA A 1 268 ? 14.230 -2.223 -13.229 1.00 70.44 268 ALA A C 1
ATOM 1980 O O . ALA A 1 268 ? 13.399 -2.429 -12.354 1.00 70.44 268 ALA A O 1
ATOM 1981 N N . THR A 1 269 ? 15.160 -3.128 -13.539 1.00 80.38 269 THR A N 1
ATOM 1982 C CA . THR A 1 269 ? 15.277 -4.483 -13.007 1.00 80.38 269 THR A CA 1
ATOM 1983 C C . THR A 1 269 ? 16.744 -4.849 -12.795 1.00 80.38 269 THR A C 1
ATOM 1985 O O . THR A 1 269 ? 17.564 -4.646 -13.690 1.00 80.38 269 THR A O 1
ATOM 1988 N N . THR A 1 270 ? 17.065 -5.452 -11.654 1.00 85.38 270 THR A N 1
ATOM 1989 C CA . THR A 1 270 ? 18.365 -6.092 -11.384 1.00 85.38 270 THR A CA 1
ATOM 1990 C C . THR A 1 270 ? 18.157 -7.440 -10.687 1.00 85.38 270 THR A C 1
ATOM 1992 O O . THR A 1 270 ? 17.042 -7.740 -10.260 1.00 85.38 270 THR A O 1
ATOM 1995 N N . SER A 1 271 ? 19.206 -8.249 -10.561 1.00 89.44 271 SER A N 1
ATOM 1996 C CA . SER A 1 271 ? 19.184 -9.498 -9.786 1.00 89.44 271 SER A CA 1
ATOM 1997 C C . SER A 1 271 ? 19.845 -9.292 -8.422 1.00 89.44 271 SER A C 1
ATOM 1999 O O . SER A 1 271 ? 20.817 -8.545 -8.316 1.00 89.44 271 SER A O 1
ATOM 2001 N N . LEU A 1 272 ? 19.336 -9.957 -7.383 1.00 89.00 272 LEU A N 1
ATOM 2002 C CA . LEU A 1 272 ? 19.832 -9.872 -6.005 1.00 89.00 272 LEU A CA 1
ATOM 2003 C C . LEU A 1 272 ? 20.159 -11.250 -5.414 1.00 89.00 272 LEU A C 1
ATOM 2005 O O . LEU A 1 272 ? 19.654 -12.281 -5.864 1.00 89.00 272 LEU A O 1
ATOM 2009 N N . GLY A 1 273 ? 20.997 -11.240 -4.374 1.00 85.94 273 GLY A N 1
ATOM 2010 C CA . GLY A 1 273 ? 21.511 -12.439 -3.715 1.00 85.94 273 GLY A CA 1
ATOM 2011 C C . GLY A 1 273 ? 22.415 -13.236 -4.655 1.00 85.94 273 GLY A C 1
ATOM 2012 O O . GLY A 1 273 ? 23.263 -12.678 -5.347 1.00 85.94 273 GLY A O 1
ATOM 2013 N N . ASP A 1 274 ? 22.177 -14.541 -4.731 1.00 85.38 274 ASP A N 1
ATOM 2014 C CA . ASP A 1 274 ? 22.786 -15.476 -5.686 1.00 85.38 274 ASP A CA 1
ATOM 2015 C C . ASP A 1 274 ? 22.144 -15.441 -7.091 1.00 85.38 274 ASP A C 1
ATOM 2017 O O . ASP A 1 274 ? 22.431 -16.291 -7.932 1.00 85.38 274 ASP A O 1
ATOM 2021 N N . GLY A 1 275 ? 21.262 -14.470 -7.352 1.00 85.31 275 GLY A N 1
ATOM 2022 C CA . GLY A 1 275 ? 20.457 -14.384 -8.570 1.00 85.31 275 GLY A CA 1
ATOM 2023 C C . GLY A 1 275 ? 19.070 -15.024 -8.453 1.00 85.31 275 GLY A C 1
ATOM 2024 O O . GLY A 1 275 ? 18.311 -14.971 -9.418 1.00 85.31 275 GLY A O 1
ATOM 2025 N N . SER A 1 276 ? 18.701 -15.583 -7.291 1.00 89.06 276 SER A N 1
ATOM 2026 C CA . SER A 1 276 ? 17.365 -16.162 -7.055 1.00 89.06 276 SER A CA 1
ATOM 2027 C C . SER A 1 276 ? 16.228 -15.138 -6.904 1.00 89.06 276 SER A C 1
ATOM 2029 O O . SER A 1 276 ? 15.057 -15.527 -6.904 1.00 89.06 276 SER A O 1
ATOM 2031 N N . LEU A 1 277 ? 16.547 -13.843 -6.797 1.00 93.25 277 LEU A N 1
ATOM 2032 C CA . LEU A 1 277 ? 15.581 -12.749 -6.676 1.00 93.25 277 LEU A CA 1
ATOM 2033 C C . LEU A 1 277 ? 15.761 -11.720 -7.795 1.00 93.25 277 LEU A C 1
ATOM 2035 O O . LEU A 1 277 ? 16.844 -11.161 -7.963 1.00 93.25 277 LEU A O 1
ATOM 2039 N N . AL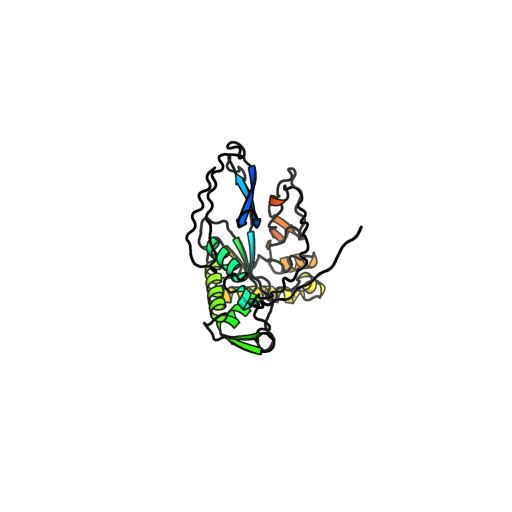A A 1 278 ? 14.676 -11.401 -8.496 1.00 92.00 278 ALA A N 1
ATOM 2040 C CA . ALA A 1 278 ? 14.573 -10.192 -9.302 1.00 92.00 278 ALA A CA 1
ATOM 2041 C C . ALA A 1 278 ? 14.208 -9.000 -8.404 1.00 92.00 278 ALA A C 1
ATOM 2043 O O . ALA A 1 278 ? 13.426 -9.128 -7.461 1.00 92.00 278 ALA A O 1
ATOM 2044 N N . ALA A 1 279 ? 14.731 -7.818 -8.705 1.00 89.56 279 ALA A N 1
ATOM 2045 C CA . ALA A 1 279 ? 14.373 -6.578 -8.032 1.00 89.56 279 ALA A CA 1
ATOM 2046 C C . ALA A 1 279 ? 13.931 -5.536 -9.052 1.00 89.56 279 ALA A C 1
ATOM 2048 O O . ALA A 1 279 ? 14.728 -5.137 -9.899 1.00 89.56 279 ALA A O 1
ATOM 2049 N N . ILE A 1 280 ? 12.681 -5.084 -8.951 1.00 87.00 280 ILE A N 1
ATOM 2050 C CA . ILE A 1 280 ? 12.148 -3.960 -9.720 1.00 87.00 280 ILE A CA 1
ATOM 2051 C C . ILE A 1 280 ? 12.481 -2.672 -8.967 1.00 87.00 280 ILE A C 1
ATOM 2053 O O . ILE A 1 280 ? 12.220 -2.541 -7.769 1.00 87.00 280 ILE A O 1
ATOM 2057 N N . VAL A 1 281 ? 13.073 -1.720 -9.680 1.00 81.56 281 VAL A N 1
ATOM 2058 C CA . VAL A 1 281 ? 13.646 -0.485 -9.149 1.00 81.56 281 VAL A CA 1
ATOM 2059 C C . VAL A 1 281 ? 13.013 0.706 -9.875 1.00 81.56 281 VAL A C 1
ATOM 2061 O O . VAL A 1 281 ? 13.547 1.150 -10.894 1.00 81.56 281 VAL A O 1
ATOM 2064 N N . PRO A 1 282 ? 11.888 1.265 -9.388 1.00 70.56 282 PRO A N 1
ATOM 2065 C CA . PRO A 1 282 ? 11.283 2.458 -9.971 1.00 70.56 282 PRO A CA 1
ATOM 2066 C C . PRO A 1 282 ? 12.273 3.628 -9.918 1.00 70.56 282 PRO A C 1
ATOM 2068 O O . PRO A 1 282 ? 12.559 4.185 -8.852 1.00 70.56 282 PRO A O 1
ATOM 2071 N N . THR A 1 283 ? 12.856 3.988 -11.065 1.00 58.78 283 THR A N 1
ATOM 2072 C CA . THR A 1 283 ? 13.893 5.024 -11.100 1.00 58.78 283 THR A CA 1
ATOM 2073 C C . THR A 1 283 ? 13.277 6.412 -11.254 1.00 58.78 283 THR A C 1
ATOM 2075 O O . THR A 1 283 ? 12.583 6.713 -12.220 1.00 58.78 283 THR A O 1
ATOM 2078 N N . HIS A 1 284 ? 13.642 7.325 -10.355 1.00 50.41 284 HIS A N 1
ATOM 2079 C CA . HIS A 1 284 ? 13.556 8.766 -10.611 1.00 50.41 284 HIS A CA 1
ATOM 2080 C C . HIS A 1 284 ? 14.737 9.276 -11.450 1.00 50.41 284 HIS A C 1
ATOM 2082 O O . HIS A 1 284 ? 14.828 10.471 -11.727 1.00 50.41 284 HIS A O 1
ATOM 2088 N N . ARG A 1 285 ? 15.680 8.402 -11.844 1.00 41.22 285 ARG A N 1
ATOM 2089 C CA . ARG A 1 285 ? 16.901 8.799 -12.563 1.00 41.22 285 ARG A CA 1
ATOM 2090 C C . ARG A 1 285 ? 16.639 9.281 -13.990 1.00 41.22 285 ARG A C 1
ATOM 2092 O O . ARG A 1 285 ? 17.434 10.086 -14.462 1.00 41.22 285 ARG A O 1
ATOM 2099 N N . ALA A 1 286 ? 15.502 8.944 -14.601 1.00 42.62 286 ALA A N 1
ATOM 2100 C CA . ALA A 1 286 ? 15.025 9.621 -15.814 1.00 42.62 286 ALA A CA 1
ATOM 2101 C C . ALA A 1 286 ? 14.928 11.158 -15.641 1.00 42.62 286 ALA A C 1
ATOM 2103 O O . ALA A 1 286 ? 15.104 11.905 -16.598 1.00 42.62 286 ALA A O 1
ATOM 2104 N N . MET A 1 287 ? 14.738 11.650 -14.408 1.00 33.38 287 MET A N 1
ATOM 2105 C CA . MET A 1 287 ? 14.745 13.079 -14.061 1.00 33.38 287 MET A CA 1
ATOM 2106 C C . MET A 1 287 ? 16.108 13.593 -13.546 1.00 33.38 287 MET A C 1
ATOM 2108 O O . MET A 1 287 ? 16.204 14.754 -13.156 1.00 33.38 287 MET A O 1
ATOM 2112 N N . ARG A 1 288 ? 17.172 12.769 -13.507 1.00 32.16 288 ARG A N 1
ATOM 2113 C CA . ARG A 1 288 ? 18.518 13.178 -13.041 1.00 32.16 288 ARG A CA 1
ATOM 2114 C C . ARG A 1 288 ? 19.483 13.612 -14.144 1.00 32.16 288 ARG A C 1
ATOM 2116 O O . ARG A 1 288 ? 20.517 14.182 -13.806 1.00 32.16 288 ARG A O 1
ATOM 2123 N N . CYS A 1 289 ? 19.125 13.497 -15.421 1.00 32.00 289 CYS A N 1
ATOM 2124 C CA . CYS A 1 289 ? 19.797 14.207 -16.525 1.00 32.00 289 CYS A CA 1
ATOM 2125 C C . CYS A 1 289 ? 19.520 15.734 -16.502 1.00 32.00 289 CYS A C 1
ATOM 2127 O O . CYS A 1 289 ? 19.542 16.403 -17.530 1.00 32.00 289 CYS A O 1
ATOM 2129 N N . TRP A 1 290 ? 19.223 16.287 -15.322 1.00 28.61 290 TRP A N 1
ATOM 2130 C CA . TRP A 1 290 ? 18.691 17.623 -15.083 1.00 28.61 290 TRP A CA 1
ATOM 2131 C C . TRP A 1 290 ? 19.654 18.380 -14.155 1.00 28.61 290 TRP A C 1
ATOM 2133 O O . TRP A 1 290 ? 20.030 17.844 -13.105 1.00 28.61 290 TRP A O 1
ATOM 2143 N N . PRO A 1 291 ? 20.080 19.613 -14.489 1.00 27.80 291 PRO A N 1
ATOM 2144 C CA . PRO A 1 291 ? 21.050 20.339 -13.677 1.00 27.80 291 PRO A CA 1
ATOM 2145 C C . PRO A 1 291 ? 20.565 20.613 -12.241 1.00 27.80 291 PRO A C 1
ATOM 2147 O O . PRO A 1 291 ? 19.406 20.940 -11.980 1.00 27.80 291 PRO A O 1
ATOM 2150 N N . ARG A 1 292 ? 21.517 20.469 -11.311 1.00 26.06 292 ARG A N 1
ATOM 2151 C CA . ARG A 1 292 ? 21.374 20.411 -9.846 1.00 26.06 292 ARG A CA 1
ATOM 2152 C C . ARG A 1 292 ? 20.561 21.571 -9.248 1.00 26.06 292 ARG A C 1
ATOM 2154 O O . ARG A 1 292 ? 20.961 22.730 -9.330 1.00 26.06 292 ARG A O 1
ATOM 2161 N N . TRP A 1 293 ? 19.466 21.238 -8.562 1.00 29.16 293 TRP A N 1
ATOM 2162 C CA . TRP A 1 293 ? 18.603 22.185 -7.841 1.00 29.16 293 TRP A CA 1
ATOM 2163 C C . TRP A 1 293 ? 19.078 22.415 -6.393 1.00 29.16 293 TRP A C 1
ATOM 2165 O O . TRP A 1 293 ? 19.515 21.474 -5.733 1.00 29.16 293 TRP A O 1
ATOM 2175 N N . SER A 1 294 ? 18.930 23.644 -5.882 1.00 24.05 294 SER A N 1
ATOM 2176 C CA . SER A 1 294 ? 19.185 24.013 -4.476 1.00 24.05 294 SER A CA 1
ATOM 2177 C C . SER A 1 294 ? 18.104 24.979 -3.969 1.00 24.05 294 SER A C 1
ATOM 2179 O O . SER A 1 294 ? 18.041 26.108 -4.462 1.00 24.05 294 SER A O 1
ATOM 2181 N N . PRO A 1 295 ? 17.278 24.606 -2.974 1.00 30.11 295 PRO A N 1
ATOM 2182 C CA . PRO A 1 295 ? 16.282 25.507 -2.405 1.00 30.11 295 PRO A CA 1
ATOM 2183 C C . PRO A 1 295 ? 16.894 26.392 -1.306 1.00 30.11 295 PRO A C 1
ATOM 2185 O O . PRO A 1 295 ? 17.225 25.921 -0.220 1.00 30.11 295 PRO A O 1
ATOM 2188 N N . ARG A 1 296 ? 16.991 27.706 -1.548 1.00 24.09 296 ARG A N 1
ATOM 2189 C CA . ARG A 1 296 ? 17.134 28.702 -0.470 1.00 24.09 296 ARG A CA 1
ATOM 2190 C C . ARG A 1 296 ? 15.745 29.156 -0.028 1.00 24.09 296 ARG A C 1
ATOM 2192 O O . ARG A 1 296 ? 15.060 29.838 -0.781 1.00 24.09 296 ARG A O 1
ATOM 2199 N N . ILE A 1 297 ? 15.354 28.805 1.196 1.00 27.17 297 ILE A N 1
ATOM 2200 C CA . ILE A 1 297 ? 14.102 29.251 1.823 1.00 27.17 297 ILE A CA 1
ATOM 2201 C C . ILE A 1 297 ? 14.380 30.530 2.637 1.00 27.17 297 ILE A C 1
ATOM 2203 O O . ILE A 1 297 ? 15.189 30.474 3.565 1.00 27.17 297 ILE A O 1
ATOM 2207 N N . PRO A 1 298 ? 13.726 31.674 2.357 1.00 27.28 298 PRO A N 1
ATOM 2208 C CA . PRO A 1 298 ? 13.753 32.832 3.247 1.00 27.28 298 PRO A CA 1
ATOM 2209 C C . PRO A 1 298 ? 12.849 32.595 4.464 1.00 27.28 298 PRO A C 1
ATOM 2211 O O . PRO A 1 298 ? 11.679 32.233 4.323 1.00 27.28 298 PRO A O 1
ATOM 2214 N N . SER A 1 299 ? 13.367 32.826 5.669 1.00 27.16 299 SER A N 1
ATOM 2215 C CA . SER A 1 299 ? 12.599 32.693 6.908 1.00 27.16 299 SER A CA 1
ATOM 2216 C C . SER A 1 299 ? 11.669 33.893 7.138 1.00 27.16 299 SER A C 1
ATOM 2218 O O . SER A 1 299 ? 12.086 35.052 7.133 1.00 27.16 299 SER A O 1
ATOM 2220 N N . TRP A 1 300 ? 10.386 33.622 7.387 1.00 25.12 300 TRP A N 1
ATOM 2221 C CA . TRP A 1 300 ? 9.393 34.659 7.671 1.00 25.12 300 TRP A CA 1
ATOM 2222 C C . TRP A 1 300 ? 9.372 35.028 9.160 1.00 25.12 300 TRP A C 1
ATOM 2224 O O . TRP A 1 300 ? 8.771 34.336 9.982 1.00 25.12 300 TRP A O 1
ATOM 2234 N N . ARG A 1 301 ? 9.967 36.175 9.521 1.00 24.59 301 ARG A N 1
ATOM 2235 C CA . ARG A 1 301 ? 9.667 36.835 10.804 1.00 24.59 301 ARG A CA 1
ATOM 2236 C C . ARG A 1 301 ? 8.266 37.448 10.747 1.00 24.59 301 ARG A C 1
ATOM 2238 O O . ARG A 1 301 ? 8.013 38.339 9.939 1.00 24.59 301 ARG A O 1
ATOM 2245 N N . ARG A 1 302 ? 7.382 37.036 11.662 1.00 27.41 302 ARG A N 1
ATOM 2246 C CA . ARG A 1 302 ? 6.108 37.728 11.913 1.00 27.41 302 ARG A CA 1
ATOM 2247 C C . ARG A 1 302 ? 6.382 39.187 12.302 1.00 27.41 302 ARG A C 1
ATOM 2249 O O . ARG A 1 302 ? 7.106 39.431 13.265 1.00 27.41 302 ARG A O 1
ATOM 2256 N N . ARG A 1 303 ? 5.754 40.145 11.614 1.00 25.56 303 ARG A N 1
ATOM 2257 C CA . ARG A 1 303 ? 5.467 41.473 12.176 1.00 25.56 303 ARG A CA 1
ATOM 2258 C C . ARG A 1 303 ? 3.982 41.528 12.510 1.00 25.56 303 ARG A C 1
ATOM 2260 O O . ARG A 1 303 ? 3.141 41.264 11.658 1.00 25.56 303 ARG A O 1
ATOM 2267 N N . SER A 1 304 ? 3.682 41.834 13.762 1.00 26.88 304 SER A N 1
ATOM 2268 C CA . SER A 1 304 ? 2.336 42.100 14.256 1.00 2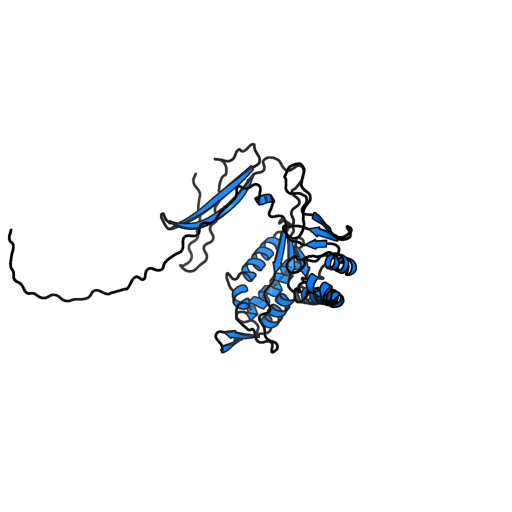6.88 304 SER A CA 1
ATOM 2269 C C . SER A 1 304 ? 1.862 43.476 13.789 1.00 26.88 304 SER A C 1
ATOM 2271 O O . SER A 1 304 ? 2.526 44.472 14.072 1.00 26.88 304 SER A O 1
ATOM 2273 N N . CYS A 1 305 ? 0.696 43.546 13.147 1.00 24.72 305 CYS A N 1
ATOM 2274 C CA . CYS A 1 305 ? -0.039 44.799 12.984 1.00 24.72 305 CYS A CA 1
ATOM 2275 C C . CYS A 1 305 ? -1.092 44.899 14.090 1.00 24.72 305 CYS A C 1
ATOM 2277 O O . CYS A 1 305 ? -2.059 44.142 14.109 1.00 24.72 305 CYS A O 1
ATOM 2279 N N . SER A 1 306 ? -0.886 45.829 15.020 1.00 27.59 306 SER A N 1
ATOM 2280 C CA . SER A 1 306 ? -1.883 46.230 16.012 1.00 27.59 306 SER A CA 1
ATOM 2281 C C . SER A 1 306 ? -2.998 47.032 15.342 1.00 27.59 306 SER A C 1
ATOM 2283 O O . SER A 1 306 ? -2.715 48.010 14.649 1.00 27.59 306 SER A O 1
ATOM 2285 N N . ALA A 1 307 ? -4.253 46.665 15.587 1.00 26.89 307 ALA A N 1
ATOM 2286 C CA . ALA A 1 307 ? -5.396 47.485 15.211 1.00 26.89 307 ALA A CA 1
ATOM 2287 C C . ALA A 1 307 ? -5.668 48.542 16.294 1.00 26.89 307 ALA A C 1
ATOM 2289 O O . ALA A 1 307 ? -5.828 48.200 17.464 1.00 26.89 307 ALA A O 1
ATOM 2290 N N . SER A 1 308 ? -5.782 49.810 15.900 1.00 27.70 308 SER A N 1
ATOM 2291 C CA . SER A 1 308 ? -6.380 50.865 16.720 1.00 27.70 308 SER A CA 1
ATOM 2292 C C . SER A 1 308 ? -7.407 51.639 15.890 1.00 27.70 308 SER A C 1
ATOM 2294 O O . SER A 1 308 ? -7.164 52.030 14.750 1.00 27.70 308 SER A O 1
ATOM 2296 N N . SER A 1 309 ? -8.605 51.780 16.456 1.00 28.48 309 SER A N 1
ATOM 2297 C CA . SER A 1 309 ? -9.770 52.397 15.817 1.00 28.48 309 SER A CA 1
ATOM 2298 C C . SER A 1 309 ? -9.764 53.921 16.007 1.00 28.48 309 SER A C 1
ATOM 2300 O O . SER A 1 309 ? -9.421 54.376 17.101 1.00 28.48 309 SER A O 1
ATOM 2302 N N . PRO A 1 310 ? -10.183 54.727 15.014 1.00 31.27 310 PRO A N 1
ATOM 2303 C CA . PRO A 1 310 ? -10.372 56.160 15.193 1.00 31.27 310 PRO A CA 1
ATOM 2304 C C . PRO A 1 310 ? -11.821 56.496 15.584 1.00 31.27 310 PRO A C 1
ATOM 2306 O O . PRO A 1 310 ? -12.759 56.205 14.838 1.00 31.27 310 PRO A O 1
ATOM 2309 N N . ARG A 1 311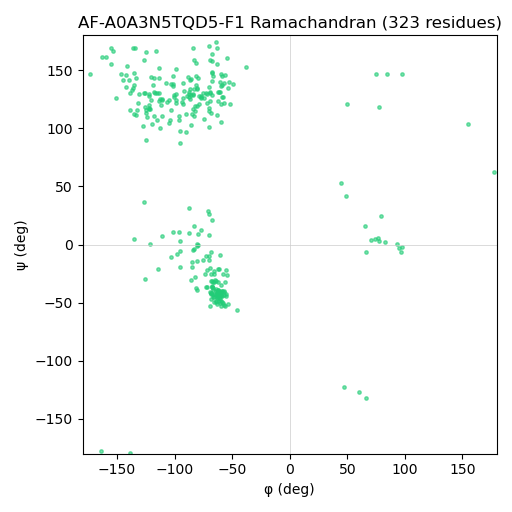 ? -12.024 57.223 16.692 1.00 28.81 311 ARG A N 1
ATOM 2310 C CA . ARG A 1 311 ? -13.252 58.015 16.887 1.00 28.81 311 ARG A CA 1
ATOM 2311 C C . ARG A 1 311 ? -13.047 59.261 17.755 1.00 28.81 311 ARG A C 1
ATOM 2313 O O . ARG A 1 311 ? -12.614 59.158 18.892 1.00 28.81 311 ARG A O 1
ATOM 2320 N N . SER A 1 312 ? -13.457 60.399 17.182 1.00 30.61 312 SER A N 1
ATOM 2321 C CA . SER A 1 312 ? -13.970 61.633 17.818 1.00 30.61 312 SER A CA 1
ATOM 2322 C C . SER A 1 312 ? -13.198 62.285 18.978 1.00 30.61 312 SER A C 1
ATOM 2324 O O . SER A 1 312 ? -13.142 61.743 20.075 1.00 30.61 312 SER A O 1
ATOM 2326 N N . GLY A 1 313 ? -12.786 63.547 18.793 1.00 29.64 313 GLY A N 1
ATOM 2327 C CA . GLY A 1 313 ? -12.292 64.384 19.896 1.00 29.64 313 GLY A CA 1
ATOM 2328 C C . GLY A 1 313 ? -11.798 65.775 19.487 1.00 29.64 313 GLY A C 1
ATOM 2329 O O . GLY A 1 313 ? -10.625 66.081 19.664 1.00 29.64 313 GLY A O 1
ATOM 2330 N N . SER A 1 314 ? -12.658 66.633 18.931 1.00 30.97 314 SER A N 1
ATOM 2331 C CA . SER A 1 314 ? -12.308 68.037 18.666 1.00 30.97 314 SER A CA 1
ATOM 2332 C C . SER A 1 314 ? -12.575 68.933 19.884 1.00 30.97 314 SER A C 1
ATOM 2334 O O . SER A 1 314 ? -13.713 68.997 20.346 1.00 30.97 314 SER A O 1
ATOM 2336 N N . ARG A 1 315 ? -11.565 69.691 20.353 1.00 32.28 315 ARG A N 1
ATOM 2337 C CA . ARG A 1 315 ? -11.709 71.083 20.853 1.00 32.28 315 ARG A CA 1
ATOM 2338 C C . ARG A 1 315 ? -10.369 71.765 21.191 1.00 32.28 315 ARG A C 1
ATOM 2340 O O . ARG A 1 315 ? -9.414 71.139 21.621 1.00 32.28 315 ARG A O 1
ATOM 2347 N N . HIS A 1 316 ? -10.373 73.077 20.960 1.00 30.95 316 HIS A N 1
ATOM 2348 C CA . HIS A 1 316 ? -9.347 74.117 21.139 1.00 30.95 316 HIS A CA 1
ATOM 2349 C C . HIS A 1 316 ? -8.414 74.056 22.370 1.00 30.95 316 HIS A C 1
ATOM 2351 O O . HIS A 1 316 ? -8.883 73.745 23.461 1.00 30.95 316 HIS A O 1
ATOM 2357 N N . ARG A 1 317 ? -7.188 74.617 22.233 1.00 32.16 317 ARG A N 1
ATOM 2358 C CA . ARG A 1 317 ? -6.751 75.997 22.653 1.00 32.16 317 ARG A CA 1
ATOM 2359 C C . ARG A 1 317 ? -5.212 75.989 22.902 1.00 32.16 317 ARG A C 1
ATOM 2361 O O . ARG A 1 317 ? -4.786 75.294 23.805 1.00 32.16 317 ARG A O 1
ATOM 2368 N N . ALA A 1 318 ? -4.325 76.507 22.037 1.00 30.42 318 ALA A N 1
ATOM 2369 C CA . ALA A 1 318 ? -3.945 77.902 21.693 1.00 30.42 318 ALA A CA 1
ATOM 2370 C C . ALA A 1 318 ? -2.665 78.423 22.416 1.00 30.42 318 ALA A C 1
ATOM 2372 O O . ALA A 1 318 ? -2.493 78.124 23.591 1.00 30.42 318 ALA A O 1
ATOM 2373 N N . LYS A 1 319 ? -1.887 79.289 21.718 1.00 31.17 319 LYS A N 1
ATOM 2374 C CA . LYS A 1 319 ? -0.622 80.002 22.095 1.00 31.17 319 LYS A CA 1
ATOM 2375 C C . LYS A 1 319 ? 0.673 79.149 22.057 1.00 31.17 319 LYS A C 1
ATOM 2377 O O . LYS A 1 319 ? 0.650 78.031 22.548 1.00 31.17 319 LYS A O 1
ATOM 2382 N N . SER A 1 320 ? 1.684 79.472 21.223 1.00 32.62 320 SER A N 1
ATOM 2383 C CA . SER A 1 320 ? 2.713 80.563 21.276 1.00 32.62 320 SER A CA 1
ATOM 2384 C C . SER A 1 320 ? 3.809 80.257 22.326 1.00 32.62 320 SER A C 1
ATOM 2386 O O . SER A 1 320 ? 3.494 79.573 23.289 1.00 32.62 320 SER A O 1
ATOM 2388 N N . GLU A 1 321 ? 5.108 80.586 22.250 1.00 33.44 321 GLU A N 1
ATOM 2389 C CA . GLU A 1 321 ? 6.046 81.359 21.386 1.00 33.44 321 GLU A CA 1
ATOM 2390 C C . GLU A 1 321 ? 7.469 80.725 21.586 1.00 33.44 321 GLU A C 1
ATOM 2392 O O . GLU A 1 321 ? 7.626 79.965 22.538 1.00 33.44 321 GLU A O 1
ATOM 2397 N N . ALA A 1 322 ? 8.572 80.928 20.837 1.00 33.69 322 ALA A N 1
ATOM 2398 C CA . ALA A 1 322 ? 8.937 81.622 19.583 1.00 33.69 322 ALA A CA 1
ATOM 2399 C C . ALA A 1 322 ? 10.330 81.099 19.082 1.00 33.69 322 ALA A C 1
ATOM 2401 O O . ALA A 1 322 ? 10.925 80.237 19.726 1.00 33.69 322 ALA A O 1
ATOM 2402 N N . SER A 1 323 ? 10.876 81.631 17.973 1.00 33.47 323 SER A N 1
ATOM 2403 C CA . SER A 1 323 ? 12.324 81.572 17.615 1.00 33.47 323 SER A CA 1
ATOM 2404 C C . SER A 1 323 ? 13.101 82.704 18.332 1.00 33.47 323 SER A C 1
ATOM 2406 O O . SER A 1 323 ? 12.449 83.661 18.759 1.00 33.47 323 SER A O 1
ATOM 2408 N N . PRO A 1 324 ? 14.440 82.629 18.524 1.00 58.47 324 PRO A N 1
ATOM 2409 C CA . PRO A 1 324 ? 15.456 82.820 17.462 1.00 58.47 324 PRO A CA 1
ATOM 2410 C C . PRO A 1 324 ? 16.625 81.792 17.574 1.00 58.47 324 PRO A C 1
ATOM 2412 O O . PRO A 1 324 ? 16.568 80.912 18.430 1.00 58.47 324 PRO A O 1
ATOM 2415 N N . SER A 1 325 ? 17.669 81.762 16.733 1.00 44.53 325 SER A N 1
ATOM 2416 C CA . SER A 1 325 ? 18.202 82.726 15.746 1.00 44.53 325 SER A CA 1
ATOM 2417 C C . SER A 1 325 ? 18.672 82.030 14.466 1.00 44.53 325 SER A C 1
ATOM 2419 O O . SER A 1 325 ? 18.984 80.823 14.550 1.00 44.53 325 SER A O 1
#

pLDDT: mean 78.01, std 23.33, range [24.05, 98.62]

Sequence (325 aa):
MPARCRGKTRSNRATRDFEISLSLEQGIDPEQSGVYPVKLDLRSGIASVAELRTPVIFLVREPEIPLGLSWTFVLAHPIVFAPDGTFTDPSLEIALGPGGRLNGEIRALLELASDPTAAPVDVAVSPVLLTQLGRMRQGYEVSVGGETRRVPAGEGGAALAGQALENLRTIAAAPNVEVTALPFSAPEIPSLYGGGLGRDVVVQLERGREVASTFVGTEMVEQILRPPGAILDEPTLRGLSAAGIRTLLVGPSTVELPEQPLGFAGPATTSLGDGSLAAIVPTHRAMRCWPRWSPRIPSWRRRSCSASSPRSGSRHRAKSEASPS

Nearest PDB structures (foldseek):
  7e1y-assembly1_H  TM=7.017E-01  e=8.598E-09  Staphylothermus marinus F1
  8t0j-assembly1_A  TM=5.920E-01  e=3.645E-05  Salmonella enterica subsp. enterica serovar Typhimurium
  5kkl-assembly1_B  TM=1.452E-01  e=6.079E+00  Thermochaetoides thermophila DSM 1495

Radius of gyration: 27.89 Å; Cα contacts (8 Å, |Δi|>4): 481; chains: 1; bounding box: 49×102×62 Å

Solvent-accessible surface area (backbone atoms only — not comparable to full-atom values): 19747 Å² total; per-residue (Å²): 139,81,78,68,76,65,76,82,91,74,64,102,84,61,88,80,80,74,61,80,70,79,83,63,87,73,95,54,61,86,83,51,63,47,77,45,81,43,76,49,73,45,59,62,83,93,43,76,76,48,76,50,78,48,75,47,79,46,71,67,61,84,65,97,67,74,82,77,76,64,52,77,47,76,53,70,57,82,92,49,56,47,100,90,61,40,21,64,45,60,64,66,46,50,24,48,32,95,91,11,62,55,37,52,54,54,49,54,46,42,57,47,43,71,35,91,84,45,79,59,35,39,38,38,36,30,21,51,33,53,51,51,32,55,46,29,28,68,26,45,40,30,30,55,100,86,44,78,45,76,41,56,52,68,36,74,54,11,32,41,25,41,51,50,45,54,51,47,24,57,29,55,72,17,96,46,34,48,52,30,35,23,35,28,83,52,58,62,56,47,61,33,48,76,68,69,39,54,67,56,55,52,53,28,42,53,52,2,28,55,50,33,22,68,65,40,73,50,87,44,53,73,38,43,38,49,52,43,93,38,60,83,45,73,71,39,45,54,52,41,44,74,70,55,31,39,38,33,52,39,44,68,82,59,56,91,74,76,84,41,99,80,74,56,77,54,73,42,56,50,71,39,83,94,57,72,26,42,32,40,28,52,65,68,55,79,67,57,90,49,87,88,84,81,91,84,80,82,83,82,79,86,78,86,82,83,87,80,86,90,79,90,84,90,81,90,85,86,84,91,87,82,86,89,134